Protein AF-A0A6C0BHL3-F1 (afdb_monomer_lite)

Organism: NCBI:txid1070528

pLDDT: mean 89.47, std 11.84, range [50.12, 98.69]

Foldseek 3Di:
DEEEEEEEAAAAPCVVLVVVVQPYAYEYEWQNDELDDDPPDPDDGDTDDDDPRYHYHYDHNFLGQLLRVLVVCLVCVVPDDQKYWRAYRPCQQWPQDSVVVVVVVVVCVVVVPFKDADFTHRGHVGDTDKWKAAPQATPDDPVCCVVVCVLAPHRNLLVVVCVVLVFDDDRMDMATARGTMMGGSVLSVVDDSVSSVVLSVVSRVDRSSSVSCRGCVVRSRD

Sequence (222 aa):
MLEIVVSYYNNKQFEKILDLFSDSKITIYDKSQPYKIPKWANIITQPYKNPKWANIIRLKNIGKEAETYLTHIILNYNNLSEYTLFMQDDTNNHIPSNSDFVENINKVMNEKQQFHLFKSTWREGGEVNIRTINDGYLDIKTSDADNIINTLPSPDAIIKVCETFNINLPKSYTTETCAFFILHREMILKRSKEFYSNLRIWSIKNDKNYWVLEYIWKIIFV

Secondary structure (DSSP, 8-state):
-EEEEEEESS--TTHHHHTT-TTSEEEEEE--S-S---TT-----------TTSEEEE--S-SHHHHHHHHHHHHHTTS--SEEEEEES-HHHH-S-HHHHHHHHHHHHHTT-SEEEPP--SSTTPPP-EEEEETTEE---TTTHHHHHTTSSSTTHHHHHHHHHT----SEEEEESTT-EEEEHHHHHTS-HHHHHHHHHHHHHSTTHHHHHHHHHHHH--

Radius of gyration: 17.1 Å; chains: 1; bounding box: 44×33×45 Å

InterPro domains:
  IPR021838 Protein of unknown function DUF3431 [PF11913] (54-221)

Structure (mmCIF, N/CA/C/O backbone):
data_AF-A0A6C0BHL3-F1
#
_entry.id   AF-A0A6C0BHL3-F1
#
loop_
_atom_site.group_PDB
_atom_site.id
_atom_site.type_symbol
_atom_site.label_atom_id
_atom_site.label_alt_id
_atom_site.label_comp_id
_atom_site.label_asym_id
_atom_site.label_entity_id
_atom_site.label_seq_id
_atom_site.pdbx_PDB_ins_code
_atom_site.Cartn_x
_atom_site.Cartn_y
_atom_site.Cartn_z
_atom_site.occupancy
_atom_site.B_iso_or_equiv
_atom_site.auth_seq_id
_atom_site.auth_comp_id
_atom_site.auth_asym_id
_atom_site.auth_atom_id
_atom_site.pdbx_PDB_model_num
ATOM 1 N N . MET A 1 1 ? -6.979 -0.590 17.485 1.00 90.56 1 MET A N 1
ATOM 2 C CA . MET A 1 1 ? -8.068 -0.140 16.579 1.00 90.56 1 MET A CA 1
ATOM 3 C C . MET A 1 1 ? -7.591 -0.213 15.134 1.00 90.56 1 MET A C 1
A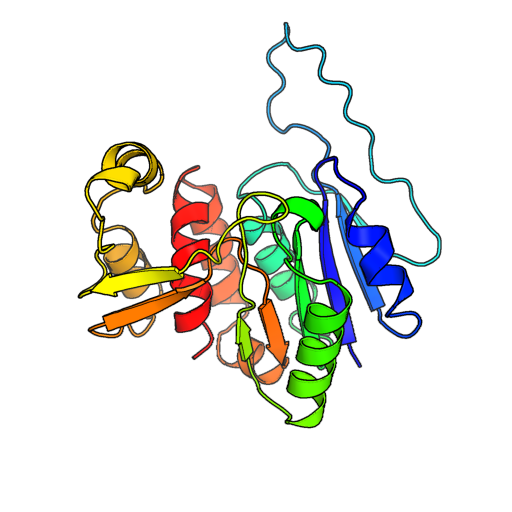TOM 5 O O . MET A 1 1 ? -6.538 0.347 14.834 1.00 90.56 1 MET A O 1
ATOM 9 N N . LEU A 1 2 ? -8.338 -0.917 14.277 1.00 97.62 2 LEU A N 1
ATOM 10 C CA . LEU A 1 2 ? -8.053 -1.077 12.848 1.00 97.62 2 LEU A CA 1
ATOM 11 C C . LEU A 1 2 ? -8.730 0.032 12.031 1.00 97.62 2 LEU A C 1
ATOM 13 O O . LEU A 1 2 ? -9.899 0.354 12.254 1.00 97.62 2 LEU A O 1
ATOM 17 N N . GLU A 1 3 ? -8.000 0.585 11.068 1.00 98.31 3 GLU A N 1
ATOM 18 C CA . GLU A 1 3 ? -8.551 1.381 9.974 1.00 98.31 3 GLU A CA 1
ATOM 19 C C . GLU A 1 3 ? -8.328 0.684 8.633 1.00 98.31 3 GLU A C 1
ATOM 21 O O . GLU A 1 3 ? -7.239 0.185 8.361 1.00 98.31 3 GLU A O 1
ATOM 26 N N . ILE A 1 4 ? -9.354 0.671 7.787 1.00 98.06 4 ILE A N 1
ATOM 27 C CA . ILE A 1 4 ? -9.300 0.124 6.434 1.00 98.06 4 ILE A CA 1
ATOM 28 C C . ILE A 1 4 ? -9.342 1.277 5.437 1.00 98.06 4 ILE A C 1
ATOM 30 O O . ILE A 1 4 ? -10.268 2.093 5.434 1.00 98.06 4 ILE A O 1
ATOM 34 N N . VAL A 1 5 ? -8.325 1.333 4.584 1.00 98.31 5 VAL A N 1
ATOM 35 C CA . VAL A 1 5 ? -8.125 2.356 3.563 1.00 98.31 5 VAL A CA 1
ATOM 36 C C . VAL A 1 5 ? -8.268 1.725 2.188 1.00 98.31 5 VAL A C 1
ATOM 38 O O . VAL A 1 5 ? -7.434 0.921 1.768 1.00 98.31 5 VAL A O 1
ATOM 41 N N . VAL A 1 6 ? -9.308 2.135 1.464 1.00 97.38 6 VAL A N 1
ATOM 42 C CA . VAL A 1 6 ? -9.625 1.603 0.133 1.00 97.38 6 VAL A CA 1
ATOM 43 C C . VAL A 1 6 ? -9.303 2.637 -0.941 1.00 97.38 6 VAL A C 1
ATOM 45 O O . VAL A 1 6 ? -9.752 3.783 -0.867 1.00 97.38 6 VAL A O 1
ATOM 48 N N . SER A 1 7 ? -8.550 2.234 -1.963 1.00 96.31 7 SER A N 1
ATOM 49 C CA . SER A 1 7 ? -8.428 2.977 -3.222 1.00 96.31 7 SER A CA 1
ATOM 50 C C . SER A 1 7 ? -9.554 2.546 -4.168 1.00 96.31 7 SER A C 1
ATOM 52 O O . SER A 1 7 ? -9.502 1.444 -4.707 1.00 96.31 7 SER A O 1
ATOM 54 N N . TYR A 1 8 ? -10.588 3.380 -4.323 1.00 95.19 8 TYR A N 1
ATOM 55 C CA . TYR A 1 8 ? -11.768 3.070 -5.142 1.00 95.19 8 TYR A CA 1
ATOM 56 C C . TYR A 1 8 ? -11.688 3.706 -6.526 1.00 95.19 8 TYR A C 1
ATOM 58 O O . TYR A 1 8 ? -11.491 4.914 -6.645 1.00 95.19 8 TYR A O 1
ATOM 66 N N . TYR A 1 9 ? -11.927 2.911 -7.564 1.00 91.50 9 TYR A N 1
ATOM 67 C CA . TYR A 1 9 ? -11.979 3.338 -8.957 1.00 91.50 9 TYR A CA 1
ATOM 68 C C . TYR A 1 9 ? -13.375 3.131 -9.535 1.00 91.50 9 TYR A C 1
ATOM 70 O O . TYR A 1 9 ? -14.002 4.078 -10.005 1.00 91.50 9 TYR A O 1
ATOM 78 N N . ASN A 1 10 ? -13.870 1.901 -9.530 1.00 89.44 10 ASN A N 1
ATOM 79 C CA . ASN A 1 10 ? -15.164 1.562 -10.127 1.00 89.44 10 ASN A CA 1
ATOM 80 C C . ASN A 1 10 ? -15.714 0.201 -9.681 1.00 89.44 10 ASN A C 1
ATOM 82 O O . ASN A 1 10 ? -16.815 -0.160 -10.105 1.00 89.44 10 ASN A O 1
ATOM 86 N N . ASN A 1 11 ? -14.991 -0.547 -8.846 1.00 89.56 11 ASN A N 1
ATOM 87 C CA . ASN A 1 11 ? -15.392 -1.867 -8.387 1.00 89.56 11 ASN A CA 1
ATOM 88 C C . ASN A 1 11 ? -15.857 -1.797 -6.925 1.00 89.56 11 ASN A C 1
ATOM 90 O O . ASN A 1 11 ? -15.292 -1.081 -6.113 1.00 89.56 11 ASN A O 1
ATOM 94 N N . LYS A 1 12 ? -16.930 -2.508 -6.579 1.00 91.12 12 LYS A N 1
ATOM 95 C CA . LYS A 1 12 ? -17.507 -2.528 -5.222 1.00 91.12 12 LYS A CA 1
ATOM 96 C C . LYS A 1 12 ? -17.352 -3.867 -4.515 1.00 91.12 12 LYS A C 1
ATOM 98 O O . LYS A 1 12 ? -17.923 -4.070 -3.452 1.00 91.12 12 LYS A O 1
ATOM 103 N N . GLN A 1 13 ? -16.601 -4.800 -5.090 1.00 90.62 13 GLN A N 1
ATOM 104 C CA . GLN A 1 13 ? -16.419 -6.134 -4.515 1.00 90.62 13 GLN A CA 1
ATOM 105 C C . GLN A 1 13 ? -15.827 -6.094 -3.102 1.00 90.62 13 GLN A C 1
ATOM 107 O O . GLN A 1 13 ? -16.206 -6.922 -2.273 1.00 90.62 13 GLN A O 1
ATOM 112 N N . PHE A 1 14 ? -14.994 -5.090 -2.804 1.00 92.69 14 PHE A N 1
ATOM 113 C CA . PHE A 1 14 ? -14.430 -4.882 -1.473 1.00 92.69 14 PHE A CA 1
ATOM 114 C C . PHE A 1 14 ? -15.487 -4.693 -0.372 1.00 92.69 14 PHE A C 1
ATOM 116 O O . PHE A 1 14 ? -15.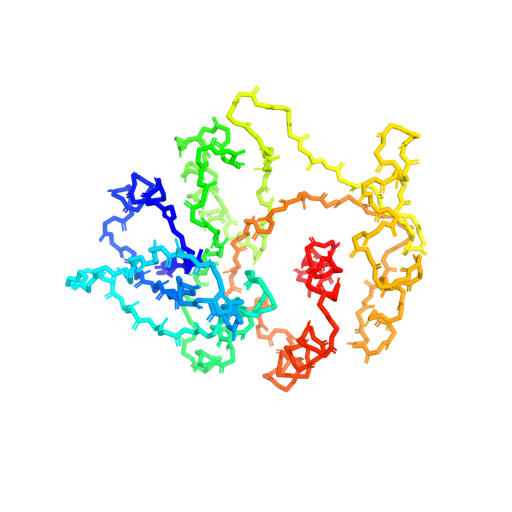201 -5.016 0.778 1.00 92.69 14 PHE A O 1
ATOM 123 N N . GLU A 1 15 ? -16.705 -4.229 -0.692 1.00 92.69 15 GLU A N 1
ATOM 124 C CA . GLU A 1 15 ? -17.784 -4.030 0.292 1.00 92.69 15 GLU A CA 1
ATOM 125 C C . GLU A 1 15 ? -18.076 -5.325 1.072 1.00 92.69 15 GLU A C 1
ATOM 127 O O . GLU A 1 15 ? -18.224 -5.284 2.289 1.00 92.69 15 GLU A O 1
ATOM 132 N N . LYS A 1 16 ? -18.015 -6.490 0.409 1.00 90.69 16 LYS A N 1
ATOM 133 C CA . LYS A 1 16 ? -18.223 -7.800 1.055 1.00 90.69 16 LYS A CA 1
ATOM 134 C C . LYS A 1 16 ? -17.183 -8.117 2.129 1.00 90.69 16 LYS A C 1
ATOM 136 O O . LYS A 1 16 ? -17.469 -8.859 3.060 1.00 90.69 16 LYS A O 1
ATOM 141 N N . ILE A 1 17 ? -15.959 -7.615 1.963 1.00 91.25 17 ILE A N 1
ATOM 142 C CA . ILE A 1 17 ? -14.895 -7.769 2.958 1.00 91.25 17 ILE A CA 1
ATOM 143 C C . ILE A 1 17 ? -15.137 -6.799 4.112 1.00 91.25 17 ILE A C 1
ATOM 145 O O . ILE A 1 17 ? -14.965 -7.176 5.264 1.00 91.25 17 ILE A O 1
ATOM 149 N N . LEU A 1 18 ? -15.570 -5.570 3.822 1.00 91.81 18 LEU A N 1
ATOM 150 C CA . LEU A 1 18 ? -15.847 -4.563 4.849 1.00 91.81 18 LEU A CA 1
ATOM 151 C C . LEU A 1 18 ? -16.989 -4.961 5.789 1.00 91.81 18 LEU A C 1
ATOM 153 O O . LEU A 1 18 ? -16.920 -4.636 6.972 1.00 91.81 18 LEU A O 1
ATOM 157 N N . ASP A 1 19 ? -17.980 -5.712 5.303 1.00 89.44 19 ASP A N 1
ATOM 158 C CA . ASP A 1 19 ? -19.053 -6.275 6.138 1.00 89.44 19 ASP A CA 1
ATOM 159 C C . ASP A 1 19 ? -18.516 -7.177 7.270 1.00 89.44 19 ASP A C 1
ATOM 161 O O . ASP A 1 19 ? -19.170 -7.344 8.298 1.00 89.44 19 ASP A O 1
ATOM 165 N N . LEU A 1 20 ? -17.304 -7.724 7.115 1.00 89.31 20 LEU A N 1
ATOM 166 C CA . LEU A 1 20 ? -16.625 -8.550 8.120 1.00 89.31 20 LEU A CA 1
ATOM 167 C C . LEU A 1 20 ? -15.850 -7.718 9.161 1.00 89.31 20 LEU A C 1
ATOM 169 O O . LEU A 1 20 ? -15.287 -8.283 10.097 1.00 89.31 20 LEU A O 1
ATOM 173 N N . PHE A 1 21 ? -15.827 -6.388 9.024 1.00 88.44 21 PHE A N 1
ATOM 174 C CA . PHE A 1 21 ? -15.067 -5.453 9.861 1.00 88.44 21 PHE A CA 1
ATOM 175 C C . PHE A 1 21 ? -15.947 -4.335 10.448 1.00 88.44 21 PHE A C 1
ATOM 177 O O . PHE A 1 21 ? -15.590 -3.157 10.386 1.00 88.44 21 PHE A O 1
ATOM 184 N N . SER A 1 22 ? -17.081 -4.693 11.057 1.00 79.81 22 SER A N 1
ATOM 185 C CA . SER A 1 22 ? -18.089 -3.739 11.562 1.00 79.81 22 SER A CA 1
ATOM 186 C C . SER A 1 22 ? -17.563 -2.682 12.543 1.00 79.81 22 SER A C 1
ATOM 188 O O . SER A 1 22 ? -18.094 -1.575 12.580 1.00 79.81 22 SER A O 1
ATOM 190 N N . ASP A 1 23 ? -16.514 -3.001 13.306 1.00 88.00 23 ASP A N 1
ATOM 191 C CA . ASP A 1 23 ? -15.949 -2.116 14.338 1.00 88.00 23 ASP A CA 1
ATOM 192 C C . ASP A 1 23 ? -14.730 -1.313 13.848 1.00 88.00 23 ASP A C 1
ATOM 194 O O . ASP A 1 23 ? -14.098 -0.580 14.615 1.00 88.00 23 ASP A O 1
ATOM 198 N N . SER A 1 24 ? -14.359 -1.460 12.574 1.00 94.19 24 SER A N 1
ATOM 199 C CA . SER A 1 24 ? -13.200 -0.775 12.001 1.00 94.19 24 SER A CA 1
ATOM 200 C C . SER A 1 24 ? -13.568 0.604 11.472 1.00 94.19 24 SER A C 1
ATOM 202 O O . SER A 1 24 ? -14.642 0.826 10.915 1.00 94.19 24 SER A O 1
ATOM 204 N N . LYS A 1 25 ? -12.630 1.546 11.576 1.00 96.25 25 LYS A N 1
ATOM 205 C CA . LYS A 1 25 ? -12.743 2.820 10.861 1.00 96.25 25 LYS A CA 1
ATOM 206 C C . LYS A 1 25 ? -12.542 2.554 9.372 1.00 96.25 25 LYS A C 1
ATOM 208 O O . LYS A 1 25 ? -11.572 1.901 9.002 1.00 96.25 25 LYS A O 1
ATOM 213 N N . ILE A 1 26 ? -13.410 3.080 8.512 1.00 96.94 26 ILE A N 1
ATOM 214 C CA . ILE A 1 26 ? -13.275 2.893 7.063 1.00 96.94 26 ILE A CA 1
ATOM 215 C C . ILE A 1 26 ? -13.111 4.244 6.372 1.00 96.94 26 ILE A C 1
ATOM 217 O O . ILE A 1 26 ? -13.948 5.139 6.511 1.00 96.94 26 ILE A O 1
ATOM 221 N N . THR A 1 27 ? -12.035 4.376 5.598 1.00 97.31 27 THR A N 1
ATOM 222 C CA . THR A 1 27 ? -11.761 5.539 4.753 1.00 97.31 27 THR A CA 1
ATOM 223 C C . THR A 1 27 ? -11.644 5.089 3.298 1.00 97.31 27 THR A C 1
ATOM 225 O O . THR A 1 27 ? -10.760 4.315 2.939 1.00 97.31 27 THR A O 1
ATOM 228 N N . ILE A 1 28 ? -12.514 5.604 2.432 1.00 96.81 28 ILE A N 1
ATOM 229 C CA . ILE A 1 28 ? -12.504 5.303 0.998 1.00 96.81 28 ILE A CA 1
ATOM 230 C C . ILE A 1 28 ? -11.993 6.529 0.254 1.00 96.81 28 ILE A C 1
ATOM 232 O O . ILE A 1 28 ? -12.570 7.617 0.329 1.00 96.81 28 ILE A O 1
ATOM 236 N N . TYR A 1 29 ? -10.913 6.342 -0.493 1.00 96.81 29 TYR A N 1
ATOM 237 C CA . TYR A 1 29 ? -10.401 7.342 -1.411 1.00 96.81 29 TYR A CA 1
ATOM 238 C C . TYR A 1 29 ? -11.013 7.117 -2.791 1.00 96.81 29 TYR A C 1
ATOM 240 O O . TYR A 1 29 ? -10.584 6.236 -3.534 1.00 96.81 29 TYR A O 1
ATOM 248 N N . ASP A 1 30 ? -12.022 7.919 -3.119 1.00 95.00 30 ASP A N 1
ATOM 249 C CA . ASP A 1 30 ? -12.741 7.863 -4.388 1.00 95.00 30 ASP A CA 1
ATOM 250 C C . ASP A 1 30 ? -11.907 8.510 -5.503 1.00 95.00 30 ASP A C 1
ATOM 252 O O . ASP A 1 30 ? -11.764 9.737 -5.569 1.00 95.00 30 ASP A O 1
ATOM 256 N N . LYS A 1 31 ? -11.359 7.660 -6.372 1.00 92.75 31 LYS A N 1
ATOM 257 C CA . LYS A 1 31 ? -10.613 7.981 -7.597 1.00 92.75 31 LYS A CA 1
ATOM 258 C C . LYS A 1 31 ? -11.418 7.650 -8.855 1.00 92.75 31 LYS A C 1
ATOM 260 O O . LYS A 1 31 ? -10.848 7.578 -9.943 1.00 92.75 31 LYS A O 1
ATOM 265 N N . SER A 1 32 ? -12.732 7.458 -8.742 1.00 88.62 32 SER A N 1
ATOM 266 C CA . SER A 1 32 ? -13.584 7.118 -9.886 1.00 88.62 32 SER A CA 1
ATOM 267 C C . SER A 1 32 ? -13.604 8.194 -10.960 1.00 88.62 32 SER A C 1
ATOM 269 O O . SER A 1 32 ? -13.853 7.901 -12.122 1.00 88.62 32 SER A O 1
ATOM 271 N N . GLN A 1 33 ? -13.312 9.446 -10.614 1.00 78.69 33 GLN A N 1
ATOM 272 C CA . GLN A 1 33 ? -13.256 10.528 -11.588 1.00 78.69 33 GLN A CA 1
ATOM 273 C C . GLN A 1 33 ? -11.959 10.446 -12.415 1.00 78.69 33 GLN A C 1
ATOM 275 O O . GLN A 1 33 ? -10.864 10.583 -11.853 1.00 78.69 33 GLN A O 1
ATOM 280 N N . PRO A 1 34 ? -12.038 10.249 -13.748 1.00 66.31 34 PRO A N 1
ATOM 281 C CA . PRO A 1 34 ? -10.850 10.163 -14.584 1.00 66.31 34 PRO A CA 1
ATOM 282 C C . PRO A 1 34 ? -10.110 11.502 -14.579 1.00 66.31 34 PRO A C 1
ATOM 284 O O . PRO A 1 34 ? -10.710 12.560 -14.752 1.00 66.31 34 PRO A O 1
ATOM 287 N N . TYR A 1 35 ? -8.785 11.464 -14.425 1.00 61.44 35 TYR A N 1
ATOM 288 C CA . TYR A 1 35 ? -7.962 12.676 -14.476 1.00 61.44 35 TYR A CA 1
ATOM 289 C C . TYR A 1 35 ? -7.852 13.258 -15.898 1.00 61.44 35 TYR A C 1
ATOM 291 O O . TYR A 1 35 ? -7.710 14.469 -16.068 1.00 61.44 35 TYR A O 1
ATOM 299 N N . LYS A 1 36 ? -7.946 12.402 -16.926 1.00 61.19 36 LYS A N 1
ATOM 300 C CA . LYS A 1 36 ? -8.009 12.775 -18.345 1.00 61.19 36 LYS A CA 1
ATOM 301 C C . LYS A 1 36 ? -9.110 11.957 -19.020 1.00 61.19 36 LYS A C 1
ATOM 303 O O . LYS A 1 36 ? -8.980 10.743 -19.126 1.00 61.19 36 LYS A O 1
ATOM 308 N N . ILE A 1 37 ? -10.171 12.613 -19.482 1.00 58.50 37 ILE A N 1
ATOM 309 C CA . ILE A 1 37 ? -11.184 12.001 -20.352 1.00 58.50 37 ILE A CA 1
ATOM 310 C C . ILE A 1 37 ? -10.877 12.480 -21.774 1.00 58.50 37 ILE A C 1
ATOM 312 O O . ILE A 1 37 ? -10.977 13.684 -22.029 1.00 58.50 37 ILE A O 1
ATOM 316 N N . PRO A 1 38 ? -10.462 11.609 -22.713 1.00 56.12 38 PRO A N 1
ATOM 317 C CA . PRO A 1 38 ? -10.477 11.978 -24.122 1.00 56.12 38 PRO A CA 1
ATOM 318 C C . PRO A 1 38 ? -11.894 12.432 -24.484 1.00 56.12 38 PRO A C 1
ATOM 320 O O . PRO A 1 38 ? -12.840 11.740 -24.134 1.00 56.12 38 PRO A O 1
ATOM 323 N N . LYS A 1 39 ? -12.071 13.563 -25.185 1.00 52.53 39 LYS A N 1
ATOM 324 C CA . LYS A 1 39 ? -13.409 14.113 -25.519 1.00 52.53 39 LYS A CA 1
ATOM 325 C C . LYS A 1 39 ? -14.376 13.099 -26.161 1.00 52.53 39 LYS A C 1
ATOM 327 O O . LYS A 1 39 ? -15.578 13.321 -26.131 1.00 52.53 39 LYS A O 1
ATOM 332 N N . TRP A 1 40 ? -13.852 12.029 -26.757 1.00 61.22 40 TRP A N 1
ATOM 333 C CA . TRP A 1 40 ? -14.607 10.956 -27.404 1.00 61.22 40 TRP A CA 1
ATOM 334 C C . TRP A 1 40 ? -14.997 9.797 -26.467 1.00 61.22 40 TRP A C 1
ATOM 336 O O . TRP A 1 40 ? -15.809 8.957 -26.846 1.00 61.22 40 TRP A O 1
ATOM 346 N N . ALA A 1 41 ? -14.419 9.711 -25.268 1.00 57.72 41 ALA A N 1
ATOM 347 C CA . ALA A 1 41 ? -14.621 8.596 -24.356 1.00 57.72 41 ALA A CA 1
ATOM 348 C C . ALA A 1 41 ? -15.846 8.847 -23.463 1.00 57.72 41 ALA A C 1
ATOM 350 O O . ALA A 1 41 ? -15.784 9.594 -22.488 1.00 57.72 41 ALA A O 1
ATOM 351 N N . ASN A 1 42 ? -16.956 8.176 -23.776 1.00 53.28 42 ASN A N 1
ATOM 352 C CA . ASN A 1 42 ? -18.129 8.095 -22.904 1.00 53.28 42 ASN A CA 1
ATOM 353 C C . ASN A 1 42 ? -17.859 7.121 -21.746 1.00 53.28 42 ASN A C 1
ATOM 355 O O . ASN A 1 42 ? -18.396 6.015 -21.708 1.00 53.28 42 ASN A O 1
ATOM 359 N N . ILE A 1 43 ? -16.995 7.511 -20.809 1.00 57.59 43 ILE A N 1
ATOM 360 C CA . ILE A 1 43 ? -16.773 6.744 -19.580 1.00 57.59 43 ILE A CA 1
ATOM 361 C C . ILE A 1 43 ? -17.797 7.218 -18.549 1.00 57.59 43 ILE A C 1
ATOM 363 O O . ILE A 1 43 ? -17.680 8.313 -18.003 1.00 57.59 43 ILE A O 1
ATOM 367 N N . ILE A 1 44 ? -18.803 6.387 -18.274 1.00 56.53 44 ILE A N 1
ATOM 368 C CA . ILE A 1 44 ? -19.709 6.604 -17.144 1.00 56.53 44 ILE A CA 1
ATOM 369 C C . ILE A 1 44 ? -18.958 6.182 -15.884 1.00 56.53 44 ILE A C 1
ATOM 371 O O . ILE A 1 44 ? -18.893 4.998 -15.559 1.00 56.53 44 ILE A O 1
ATOM 375 N N . THR A 1 45 ? -18.373 7.142 -15.174 1.00 59.88 45 THR A N 1
ATOM 376 C CA . THR A 1 45 ? -17.845 6.889 -13.834 1.00 59.88 45 THR A CA 1
ATOM 377 C C . THR A 1 45 ? -18.919 7.210 -12.811 1.00 59.88 45 THR A C 1
ATOM 379 O O . THR A 1 45 ? -19.556 8.262 -12.857 1.00 59.88 45 THR A O 1
ATOM 382 N N . GLN A 1 46 ? -19.171 6.269 -11.904 1.00 64.81 46 GLN A N 1
ATOM 383 C CA . GLN A 1 46 ? -20.086 6.491 -10.793 1.00 64.81 46 GLN A CA 1
ATOM 384 C C . GLN A 1 46 ? -19.247 6.796 -9.552 1.00 64.81 46 GLN A C 1
ATOM 386 O O . GLN A 1 46 ? -18.578 5.880 -9.055 1.00 64.81 46 GLN A O 1
ATOM 391 N N . PRO A 1 47 ? -19.277 8.051 -9.050 1.00 78.75 47 PRO A N 1
ATOM 392 C CA . PRO A 1 47 ? -18.741 8.373 -7.737 1.00 78.75 47 PRO A CA 1
ATOM 393 C C . PRO A 1 47 ? -19.191 7.342 -6.718 1.00 78.75 47 PRO A C 1
ATOM 395 O O . PRO A 1 47 ? -20.336 6.866 -6.769 1.00 78.75 47 PRO A O 1
ATOM 398 N N . TYR A 1 48 ? -18.315 7.018 -5.774 1.00 81.69 48 TYR A N 1
ATOM 399 C CA . TYR A 1 48 ? -18.753 6.184 -4.673 1.00 81.69 48 TYR A CA 1
ATOM 400 C C . TYR A 1 48 ? -19.866 6.935 -3.935 1.00 81.69 48 TYR A C 1
ATOM 402 O O . TYR A 1 48 ? -19.765 8.139 -3.665 1.00 81.69 48 TYR A O 1
ATOM 410 N N . LYS A 1 49 ? -20.978 6.242 -3.661 1.00 82.88 49 LYS A N 1
ATOM 411 C CA . LYS A 1 49 ? -22.055 6.826 -2.850 1.00 82.88 49 LYS A CA 1
ATOM 412 C C . LYS A 1 49 ? -21.465 7.184 -1.488 1.00 82.88 49 LYS A C 1
ATOM 414 O O . LYS A 1 49 ? -20.481 6.590 -1.092 1.00 82.88 49 LYS A O 1
ATOM 419 N N . ASN A 1 50 ? -22.035 8.152 -0.780 1.00 78.00 50 ASN A N 1
ATOM 420 C CA . ASN A 1 50 ? -21.523 8.552 0.529 1.00 78.00 50 ASN A CA 1
ATOM 421 C C . ASN A 1 50 ? -22.245 7.748 1.630 1.00 78.00 50 ASN A C 1
ATOM 423 O O . ASN A 1 50 ? -23.288 8.216 2.102 1.00 78.00 50 ASN A O 1
ATOM 427 N N . PRO A 1 51 ? -21.817 6.512 1.979 1.00 84.81 51 PRO A N 1
ATOM 428 C CA . PRO A 1 51 ? -22.438 5.787 3.072 1.00 84.81 51 PRO A CA 1
ATOM 429 C C . PRO A 1 51 ? -22.158 6.502 4.391 1.00 84.81 51 PRO A C 1
ATOM 431 O O . PRO A 1 51 ? -21.132 7.150 4.562 1.00 84.81 51 PRO A O 1
ATOM 434 N N . LYS A 1 52 ? -23.043 6.320 5.371 1.00 86.88 52 LYS A N 1
ATOM 435 C CA . LYS A 1 52 ? -22.826 6.864 6.720 1.00 86.88 52 LYS A CA 1
ATOM 436 C C . LYS A 1 52 ? -21.683 6.173 7.477 1.00 86.88 52 LYS A C 1
ATOM 438 O O . LYS A 1 52 ? -21.185 6.738 8.440 1.00 86.88 52 LYS A O 1
ATOM 443 N N . TRP A 1 53 ? -21.306 4.961 7.066 1.00 89.31 53 TRP A N 1
ATOM 444 C CA . TRP A 1 53 ? -20.316 4.120 7.744 1.00 89.31 53 TRP A CA 1
ATOM 445 C C . TRP A 1 53 ? -18.872 4.341 7.264 1.00 89.31 53 TRP A C 1
ATOM 447 O O . TRP A 1 53 ? -17.952 3.827 7.890 1.00 89.31 53 TRP A O 1
ATOM 457 N N . ALA A 1 54 ? -18.653 5.105 6.186 1.00 92.94 54 ALA A N 1
ATOM 458 C CA . ALA A 1 54 ? -17.315 5.393 5.669 1.00 92.94 54 ALA A CA 1
ATOM 459 C C . ALA A 1 54 ? -17.048 6.892 5.599 1.00 92.94 54 ALA A C 1
ATOM 461 O O . ALA A 1 54 ? -17.926 7.682 5.253 1.00 92.94 54 ALA A O 1
ATOM 462 N N . ASN A 1 55 ? -15.792 7.270 5.809 1.00 94.94 55 ASN A N 1
ATOM 463 C CA . ASN A 1 55 ? -15.295 8.573 5.401 1.00 94.94 55 ASN A CA 1
ATOM 464 C C . ASN A 1 55 ? -14.886 8.533 3.921 1.00 94.94 55 ASN A C 1
ATOM 466 O O . ASN A 1 55 ? -14.019 7.744 3.545 1.00 94.94 55 ASN A O 1
ATOM 470 N N . ILE A 1 56 ? -15.475 9.390 3.085 1.00 94.94 56 ILE A N 1
ATOM 471 C CA . ILE A 1 56 ? -15.168 9.450 1.649 1.00 94.94 56 ILE A CA 1
ATOM 472 C C . ILE A 1 56 ? -14.282 10.658 1.345 1.00 94.94 56 ILE A C 1
ATOM 474 O O . ILE A 1 56 ? -14.682 11.805 1.548 1.00 94.94 56 ILE A O 1
ATOM 478 N N . ILE A 1 57 ? -13.100 10.409 0.781 1.00 95.06 57 ILE A N 1
ATOM 479 C CA . ILE A 1 57 ? -12.159 11.444 0.342 1.00 95.06 57 ILE A CA 1
ATOM 480 C C . ILE A 1 57 ? -11.991 11.348 -1.171 1.00 95.06 57 ILE A C 1
ATOM 482 O O . ILE A 1 57 ? -11.585 10.319 -1.696 1.00 95.06 57 ILE A O 1
ATOM 486 N N . ARG A 1 58 ? -12.264 12.431 -1.900 1.00 93.25 58 ARG A N 1
ATOM 487 C CA . ARG A 1 58 ? -12.091 12.448 -3.360 1.00 93.25 58 ARG A CA 1
ATOM 488 C C . ARG A 1 58 ? -10.639 12.724 -3.733 1.00 93.25 58 ARG A C 1
ATOM 490 O O . ARG A 1 58 ? -10.065 13.706 -3.265 1.00 93.25 58 ARG A O 1
ATOM 497 N N . LEU A 1 59 ? -10.077 11.907 -4.622 1.00 92.06 59 LEU A N 1
ATOM 498 C CA . LEU A 1 59 ? -8.750 12.106 -5.206 1.00 92.06 59 LEU A CA 1
ATOM 499 C C . LEU A 1 59 ? -8.799 12.044 -6.730 1.00 92.06 59 LEU A C 1
ATOM 501 O O . LEU A 1 59 ? -9.646 11.394 -7.334 1.00 92.06 59 LEU A O 1
ATOM 505 N N . LYS A 1 60 ? -7.835 12.711 -7.366 1.00 90.81 60 LYS A N 1
ATOM 506 C CA . LYS A 1 60 ? -7.606 12.555 -8.804 1.00 90.81 60 LYS A CA 1
ATOM 507 C C . LYS A 1 60 ? -7.138 11.126 -9.087 1.00 90.81 60 LYS A C 1
ATOM 509 O O . LYS A 1 60 ? -6.333 10.575 -8.330 1.00 90.81 60 LYS A O 1
ATOM 514 N N . ASN A 1 61 ? -7.578 10.554 -10.207 1.00 90.75 61 ASN A N 1
ATOM 515 C CA . ASN A 1 61 ? -7.074 9.266 -10.677 1.00 90.75 61 ASN A CA 1
ATOM 516 C C . ASN A 1 61 ? -5.658 9.391 -11.280 1.00 90.75 61 ASN A C 1
ATOM 518 O O . ASN A 1 61 ? -5.475 9.382 -12.495 1.00 90.75 61 ASN A O 1
ATOM 522 N N . ILE A 1 62 ? -4.668 9.588 -10.408 1.00 90.56 62 ILE A N 1
ATOM 523 C CA . ILE A 1 62 ? -3.229 9.622 -10.705 1.00 90.56 62 ILE A CA 1
ATOM 524 C C . ILE A 1 62 ? -2.478 8.747 -9.698 1.00 90.56 62 ILE A C 1
ATOM 526 O O . ILE A 1 62 ? -2.971 8.547 -8.589 1.00 90.56 62 ILE A O 1
ATOM 530 N N . GLY A 1 63 ? -1.301 8.231 -10.067 1.00 87.06 63 GLY A N 1
ATOM 531 C CA . GLY A 1 63 ? -0.405 7.518 -9.142 1.00 87.06 63 GLY A CA 1
ATOM 532 C C . GLY A 1 63 ? -0.972 6.229 -8.530 1.00 87.06 63 GLY A C 1
ATOM 533 O O . GLY A 1 63 ? -0.473 5.790 -7.498 1.00 87.06 63 GLY A O 1
ATOM 534 N N . LYS A 1 64 ? -2.036 5.675 -9.130 1.00 91.06 64 LYS A N 1
ATOM 535 C CA . LYS A 1 64 ? -2.782 4.493 -8.679 1.00 91.06 64 LYS A CA 1
ATOM 536 C C . LYS A 1 64 ? -3.021 4.428 -7.153 1.00 91.06 64 LYS A C 1
ATOM 538 O O . LYS A 1 64 ? -3.325 5.455 -6.534 1.00 91.06 64 LYS A O 1
ATOM 543 N N . GLU A 1 65 ? -2.960 3.242 -6.550 1.00 93.38 65 GLU A N 1
ATOM 544 C CA . GLU A 1 65 ? -3.188 2.995 -5.128 1.00 93.38 65 GLU A CA 1
ATOM 545 C C . GLU A 1 65 ? -2.090 3.608 -4.258 1.00 93.38 65 GLU A C 1
ATOM 547 O O . GLU A 1 65 ? -2.377 4.106 -3.171 1.00 93.38 65 GLU A O 1
ATOM 552 N N . ALA A 1 66 ? -0.865 3.719 -4.778 1.00 95.12 66 ALA A N 1
ATOM 553 C CA . ALA A 1 66 ? 0.229 4.377 -4.075 1.00 95.12 66 ALA A CA 1
ATOM 554 C C . ALA A 1 66 ? -0.087 5.832 -3.695 1.00 95.12 66 ALA A C 1
ATOM 556 O O . ALA A 1 66 ? 0.213 6.270 -2.583 1.00 95.12 66 ALA A O 1
ATOM 557 N N . GLU A 1 67 ? -0.747 6.578 -4.585 1.00 95.94 67 GLU A N 1
ATOM 558 C CA . GLU A 1 67 ? -1.227 7.930 -4.288 1.00 95.94 67 GLU A CA 1
ATOM 559 C C . GLU A 1 67 ? -2.243 7.932 -3.138 1.00 95.94 67 GLU A C 1
ATOM 561 O O . GLU A 1 67 ? -2.202 8.818 -2.283 1.00 95.94 67 GLU A O 1
ATOM 566 N N . THR A 1 68 ? -3.139 6.942 -3.078 1.00 97.38 68 THR A N 1
ATOM 567 C CA . THR A 1 68 ? -4.084 6.786 -1.961 1.00 97.38 68 THR A CA 1
ATOM 568 C C . THR A 1 68 ? -3.339 6.536 -0.654 1.00 97.38 68 THR A C 1
ATOM 570 O O . THR A 1 68 ? -3.563 7.254 0.322 1.00 97.38 68 THR A O 1
ATOM 573 N N . TYR A 1 69 ? -2.430 5.561 -0.638 1.00 98.19 69 TYR A N 1
ATOM 574 C CA . TYR A 1 69 ? -1.763 5.107 0.585 1.00 98.19 69 TYR A CA 1
ATOM 575 C C . TYR A 1 69 ? -0.872 6.203 1.168 1.00 98.19 69 TYR A C 1
ATOM 577 O O . TYR A 1 69 ? -0.987 6.545 2.347 1.00 98.19 69 TYR A O 1
ATOM 585 N N . LEU A 1 70 ? -0.063 6.851 0.326 1.00 98.31 70 LEU A N 1
ATOM 586 C CA . LEU A 1 70 ? 0.790 7.959 0.756 1.00 98.31 70 LEU A CA 1
ATOM 587 C C . LEU A 1 70 ? -0.033 9.173 1.192 1.00 98.31 70 LEU A C 1
ATOM 589 O O . LEU A 1 70 ? 0.283 9.783 2.211 1.00 98.31 70 LEU A O 1
ATOM 593 N N . THR A 1 71 ? -1.112 9.514 0.475 1.00 98.50 71 THR A N 1
ATOM 594 C CA . THR A 1 71 ? -2.008 10.606 0.897 1.00 98.50 71 THR A CA 1
ATOM 595 C C . THR A 1 71 ? -2.586 10.331 2.283 1.00 98.50 71 THR A C 1
ATOM 597 O O . THR A 1 71 ? -2.605 11.230 3.125 1.00 98.50 71 THR A O 1
ATOM 600 N N . HIS A 1 72 ? -3.024 9.099 2.544 1.00 98.69 72 HIS A N 1
ATOM 601 C CA . HIS A 1 72 ? -3.573 8.722 3.839 1.00 98.69 72 HIS A CA 1
ATOM 602 C C . HIS A 1 72 ? -2.557 8.870 4.969 1.00 98.69 72 HIS A C 1
ATOM 604 O O . HIS A 1 72 ? -2.858 9.527 5.969 1.00 98.69 72 HIS A O 1
ATOM 610 N N . ILE A 1 73 ? -1.348 8.337 4.776 1.00 98.69 73 ILE A N 1
ATOM 611 C CA . ILE A 1 73 ? -0.251 8.453 5.743 1.00 98.69 73 ILE A CA 1
ATOM 612 C C . ILE A 1 73 ? 0.056 9.926 6.035 1.00 98.69 73 ILE A C 1
ATOM 614 O O . ILE A 1 73 ? 0.157 10.316 7.193 1.00 98.69 73 ILE A O 1
ATOM 618 N N . ILE A 1 74 ? 0.162 10.776 5.010 1.00 98.69 74 ILE A N 1
ATOM 619 C CA . ILE A 1 74 ? 0.521 12.195 5.173 1.00 98.69 74 ILE A CA 1
ATOM 620 C C . ILE A 1 74 ? -0.569 12.973 5.920 1.00 98.69 74 ILE A C 1
ATOM 622 O O . ILE A 1 74 ? -0.259 13.764 6.818 1.00 98.69 74 ILE A O 1
ATOM 626 N N . LEU A 1 75 ? -1.839 12.787 5.553 1.00 98.25 75 LEU A N 1
ATOM 627 C CA . LEU A 1 75 ? -2.955 13.513 6.169 1.00 98.25 75 LEU A CA 1
ATOM 628 C C . LEU A 1 75 ? -3.169 13.104 7.627 1.00 98.25 75 LEU A C 1
ATOM 630 O O . LEU A 1 75 ? -3.478 13.955 8.458 1.00 98.25 75 LEU A O 1
ATOM 634 N N . ASN A 1 76 ? -2.950 11.828 7.940 1.00 98.31 76 ASN A N 1
ATOM 635 C CA . ASN A 1 76 ? -3.196 11.270 9.265 1.00 98.31 76 ASN A CA 1
ATOM 636 C C . ASN A 1 76 ? -1.919 11.060 10.075 1.00 98.31 76 ASN A C 1
ATOM 638 O O . ASN A 1 76 ? -1.998 10.449 11.124 1.00 98.31 76 ASN A O 1
ATOM 642 N N . TYR A 1 77 ? -0.762 11.571 9.648 1.00 98.56 77 TYR A N 1
ATOM 643 C CA . TYR A 1 77 ? 0.541 11.233 10.240 1.00 98.56 77 TYR A CA 1
ATOM 644 C C . TYR A 1 77 ? 0.598 11.371 11.776 1.00 98.56 77 TYR A C 1
ATOM 646 O O . TYR A 1 77 ? 1.181 10.532 12.455 1.00 98.56 77 TYR A O 1
ATOM 654 N N . ASN A 1 78 ? -0.061 12.395 12.333 1.00 98.06 78 ASN A N 1
ATOM 655 C CA . ASN A 1 78 ? -0.124 12.633 13.783 1.00 98.06 78 ASN A CA 1
ATOM 656 C C . ASN A 1 78 ? -1.306 11.929 14.483 1.00 98.06 78 ASN A C 1
ATOM 658 O O . ASN A 1 78 ? -1.411 11.984 15.700 1.00 98.06 78 ASN A O 1
ATOM 662 N N . ASN A 1 79 ? -2.199 11.301 13.717 1.00 97.69 79 ASN A N 1
ATOM 663 C CA . ASN A 1 79 ? -3.467 10.705 14.145 1.00 97.69 79 ASN A CA 1
ATOM 664 C C . ASN A 1 79 ? -3.673 9.302 13.529 1.00 97.69 79 ASN A C 1
ATOM 666 O O . ASN A 1 79 ? -4.805 8.918 13.232 1.00 97.69 79 ASN A O 1
ATOM 670 N N . LEU A 1 80 ? -2.589 8.560 13.270 1.00 98.00 80 LEU A N 1
ATOM 671 C CA . LEU A 1 80 ? -2.653 7.233 12.653 1.00 98.00 80 LEU A CA 1
ATOM 672 C C . LEU A 1 80 ? -3.382 6.246 13.573 1.00 98.00 80 LEU A C 1
ATOM 674 O O . LEU A 1 80 ? -3.104 6.171 14.776 1.00 98.00 80 LEU A O 1
ATOM 678 N N . SER A 1 81 ? -4.273 5.448 12.985 1.00 98.19 81 SER A N 1
ATOM 679 C CA . SER A 1 81 ? -4.858 4.282 13.648 1.00 98.19 81 SER A CA 1
ATOM 680 C C . SER A 1 81 ? -3.760 3.286 14.028 1.00 98.19 81 SER A C 1
ATOM 682 O O . SER A 1 81 ? -2.723 3.227 13.373 1.00 98.19 81 SER A O 1
ATOM 684 N N . GLU A 1 82 ? -3.964 2.512 15.100 1.00 98.12 82 GLU A N 1
ATOM 685 C CA . GLU A 1 82 ? -2.970 1.534 15.578 1.00 98.12 82 GLU A CA 1
ATOM 686 C C . GLU A 1 82 ? -2.544 0.583 14.459 1.00 98.12 82 GLU A C 1
ATOM 688 O O . GLU A 1 82 ? -1.350 0.435 14.211 1.00 98.12 82 GLU A O 1
ATOM 693 N N . TYR A 1 83 ? -3.527 0.043 13.738 1.00 98.62 83 TYR A N 1
ATOM 694 C CA . TYR A 1 83 ? -3.333 -0.697 12.502 1.00 98.62 83 TYR A CA 1
ATOM 695 C C . TYR A 1 83 ? -4.045 -0.002 11.347 1.00 98.62 83 TYR A C 1
ATOM 697 O O . TYR A 1 83 ? -5.171 0.469 11.505 1.00 98.62 83 TYR A O 1
ATOM 705 N N . THR A 1 84 ? -3.400 0.036 10.184 1.00 98.69 84 THR A N 1
ATOM 706 C CA . THR A 1 84 ? -3.998 0.503 8.928 1.00 98.69 84 THR A CA 1
ATOM 707 C C . THR A 1 84 ? -3.834 -0.566 7.853 1.00 98.69 84 THR A C 1
ATOM 709 O O . THR A 1 84 ? -2.706 -0.934 7.523 1.00 98.69 84 THR A O 1
ATOM 712 N N . LEU A 1 85 ? -4.947 -1.064 7.317 1.00 98.44 85 LEU A N 1
ATOM 713 C CA . LEU A 1 85 ? -5.001 -1.943 6.151 1.00 98.44 85 LEU A CA 1
ATOM 714 C C . LEU A 1 85 ? -5.158 -1.096 4.888 1.00 98.44 85 LEU A C 1
ATOM 716 O O . LEU A 1 85 ? -6.125 -0.350 4.759 1.00 98.44 85 LEU A O 1
ATOM 720 N N . PHE A 1 86 ? -4.241 -1.248 3.945 1.00 98.19 86 PHE A N 1
ATOM 721 C CA . PHE A 1 86 ? -4.278 -0.622 2.631 1.00 98.19 86 PHE A CA 1
ATOM 722 C C . PHE A 1 86 ? -4.689 -1.647 1.576 1.00 98.19 86 PHE A C 1
ATOM 724 O O . PHE A 1 86 ? -4.099 -2.725 1.485 1.00 98.19 86 PHE A O 1
ATOM 731 N N . MET A 1 87 ? -5.717 -1.317 0.791 1.00 96.50 87 MET A N 1
ATOM 732 C CA . MET A 1 87 ? -6.251 -2.196 -0.250 1.00 96.50 87 MET A CA 1
ATOM 733 C C . MET A 1 87 ? -6.809 -1.421 -1.452 1.00 96.50 87 MET A C 1
ATOM 735 O O . MET A 1 87 ? -7.075 -0.218 -1.372 1.00 96.50 87 MET A O 1
ATOM 739 N N . GLN A 1 88 ? -6.945 -2.099 -2.589 1.00 94.06 88 GLN A N 1
ATOM 740 C CA . GLN A 1 88 ? -7.666 -1.609 -3.772 1.00 94.06 88 GLN A CA 1
ATOM 741 C C . GLN A 1 88 ? -9.061 -2.250 -3.861 1.00 94.06 88 GLN A C 1
ATOM 743 O O . GLN A 1 88 ? -9.395 -3.140 -3.077 1.00 94.06 88 GLN A O 1
ATOM 748 N N . ASP A 1 89 ? -9.889 -1.762 -4.779 1.00 93.50 89 ASP A N 1
ATOM 749 C CA . ASP A 1 89 ? -11.322 -2.061 -4.840 1.00 93.50 89 ASP A CA 1
ATOM 750 C C . ASP A 1 89 ? -11.695 -3.384 -5.535 1.00 93.50 89 ASP A C 1
ATOM 752 O O . ASP A 1 89 ? -12.738 -3.969 -5.226 1.00 93.50 89 ASP A O 1
ATOM 756 N N . ASP A 1 90 ? -10.845 -3.875 -6.438 1.00 91.56 90 ASP A N 1
ATOM 757 C CA . ASP A 1 90 ? -11.042 -5.119 -7.190 1.00 91.56 90 ASP A CA 1
ATOM 758 C C . ASP A 1 90 ? -10.613 -6.365 -6.403 1.00 91.56 90 ASP A C 1
ATOM 760 O O . ASP A 1 90 ? -9.616 -7.022 -6.701 1.00 91.56 90 ASP A O 1
ATOM 764 N N . THR A 1 91 ? -11.351 -6.691 -5.348 1.00 92.06 91 THR A N 1
ATOM 765 C CA . THR A 1 91 ? -10.955 -7.769 -4.439 1.00 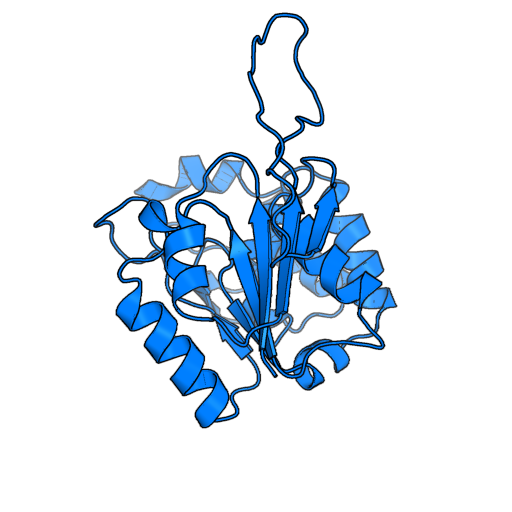92.06 91 THR A CA 1
ATOM 766 C C . THR A 1 91 ? -11.165 -9.168 -5.004 1.00 92.06 91 THR A C 1
ATOM 768 O O . THR A 1 91 ? -10.377 -10.037 -4.658 1.00 92.06 91 THR A O 1
ATOM 771 N N . ASN A 1 92 ? -12.142 -9.429 -5.886 1.00 89.19 92 ASN A N 1
ATOM 772 C CA . ASN A 1 92 ? -12.346 -10.800 -6.394 1.00 89.19 92 ASN A CA 1
ATOM 773 C C . ASN A 1 92 ? -11.186 -11.274 -7.274 1.00 89.19 92 ASN A C 1
ATOM 775 O O . ASN A 1 92 ? -10.857 -12.458 -7.279 1.00 89.19 92 ASN A O 1
ATOM 779 N N . ASN A 1 93 ? -10.572 -10.361 -8.030 1.00 88.94 93 ASN A N 1
ATOM 780 C CA . ASN A 1 93 ? -9.441 -10.709 -8.886 1.00 88.94 93 ASN A CA 1
ATOM 781 C C . ASN A 1 93 ? -8.120 -10.799 -8.135 1.00 88.94 93 ASN A C 1
ATOM 783 O O . ASN A 1 93 ? -7.173 -11.365 -8.670 1.00 88.94 93 ASN A O 1
ATOM 787 N N . HIS A 1 94 ? -8.041 -10.211 -6.942 1.00 90.81 94 HIS A N 1
ATOM 788 C CA . HIS A 1 94 ? -6.775 -10.040 -6.245 1.00 90.81 94 HIS A CA 1
ATOM 789 C C . HIS A 1 94 ? -6.682 -10.817 -4.941 1.00 90.81 94 HIS A C 1
ATOM 791 O O . HIS A 1 94 ? -5.584 -11.218 -4.567 1.00 90.81 94 HIS A O 1
ATOM 797 N N . ILE A 1 95 ? -7.798 -11.073 -4.265 1.00 91.69 95 ILE A N 1
ATOM 798 C CA . ILE A 1 95 ? -7.847 -11.789 -2.992 1.00 91.69 95 ILE A CA 1
ATOM 799 C C . ILE A 1 95 ? -8.387 -13.201 -3.258 1.00 91.69 95 ILE A C 1
ATOM 801 O O . ILE A 1 95 ? -9.555 -13.341 -3.613 1.00 91.69 95 ILE A O 1
ATOM 805 N N . PRO A 1 96 ? -7.571 -14.261 -3.077 1.00 87.94 96 PRO A N 1
ATOM 806 C CA . PRO A 1 96 ? -7.994 -15.638 -3.359 1.00 87.94 96 PRO A CA 1
ATOM 807 C C . PRO A 1 96 ? -9.175 -16.117 -2.509 1.00 87.94 96 PRO A C 1
ATOM 809 O O . PRO A 1 96 ? -10.013 -16.881 -2.978 1.00 87.94 96 PRO A O 1
ATOM 812 N N . SER A 1 97 ? -9.208 -15.702 -1.242 1.00 90.62 97 SER A N 1
ATOM 813 C CA . SER A 1 97 ? -10.204 -16.116 -0.257 1.00 90.62 97 SER A CA 1
ATOM 814 C C . SER A 1 97 ? -10.450 -14.976 0.725 1.00 90.62 97 SER A C 1
ATOM 816 O O . SER A 1 97 ? -9.535 -14.550 1.434 1.00 90.62 97 SER A O 1
ATOM 818 N N . ASN A 1 98 ? -11.689 -14.477 0.778 1.00 90.19 98 ASN A N 1
ATOM 819 C CA . ASN A 1 98 ? -12.062 -13.413 1.712 1.00 90.19 98 ASN A CA 1
ATOM 820 C C . ASN A 1 98 ? -11.930 -13.872 3.171 1.00 90.19 98 ASN A C 1
ATOM 822 O O . ASN A 1 98 ? -11.477 -13.091 4.002 1.00 90.19 98 ASN A O 1
ATOM 826 N N . SER A 1 99 ? -12.289 -15.124 3.487 1.00 90.56 99 SER A N 1
ATOM 827 C CA . SER A 1 99 ? -12.160 -15.659 4.849 1.00 90.56 99 SER A CA 1
ATOM 828 C C . SER A 1 99 ? -10.704 -15.702 5.287 1.00 90.56 99 SER A C 1
ATOM 830 O O . SER A 1 99 ? -10.378 -15.197 6.358 1.00 90.56 99 SER A O 1
ATOM 832 N N . ASP A 1 100 ? -9.822 -16.217 4.431 1.00 91.62 100 ASP A N 1
ATOM 833 C CA . ASP A 1 100 ? -8.402 -16.369 4.754 1.00 91.62 100 ASP A CA 1
ATOM 834 C C . ASP A 1 100 ? -7.733 -14.996 4.846 1.00 91.62 100 ASP A C 1
ATOM 836 O O . ASP A 1 100 ? -6.843 -14.778 5.664 1.00 91.62 100 ASP A O 1
ATOM 840 N N . PHE A 1 101 ? -8.157 -14.040 4.016 1.00 93.94 101 PHE A N 1
ATOM 841 C CA . PHE A 1 101 ? -7.675 -12.665 4.084 1.00 93.94 101 PHE A CA 1
ATOM 842 C C . PHE A 1 101 ? -8.014 -12.019 5.432 1.00 93.94 101 PHE A C 1
ATOM 844 O O . PHE A 1 101 ? -7.128 -11.473 6.091 1.00 93.94 101 PHE A O 1
ATOM 851 N N . VAL A 1 102 ? -9.265 -12.147 5.885 1.00 93.94 102 VAL A N 1
ATOM 852 C CA . VAL A 1 102 ? -9.706 -11.639 7.194 1.00 93.94 102 VAL A CA 1
ATOM 853 C C . VAL A 1 102 ? -9.017 -12.368 8.348 1.00 93.94 102 VAL A C 1
ATOM 855 O O . VAL A 1 102 ? -8.553 -11.722 9.288 1.00 93.94 102 VAL A O 1
ATOM 858 N N . GLU A 1 103 ? -8.888 -13.693 8.276 1.00 94.94 103 GLU A N 1
ATOM 859 C CA . GLU A 1 103 ? -8.166 -14.481 9.279 1.00 94.94 103 GLU A CA 1
ATOM 860 C C . GLU A 1 103 ? -6.703 -14.036 9.388 1.00 94.94 103 GLU A C 1
ATOM 862 O O . GLU A 1 103 ? -6.206 -13.814 10.494 1.00 94.94 103 GLU A O 1
ATOM 867 N N . ASN A 1 104 ? -6.027 -13.815 8.257 1.00 96.00 104 ASN A N 1
ATOM 868 C CA . ASN A 1 104 ? -4.647 -13.337 8.242 1.00 96.00 104 ASN A CA 1
ATOM 869 C C . ASN A 1 104 ? -4.512 -11.921 8.818 1.00 96.00 104 ASN A C 1
ATOM 871 O O . ASN A 1 104 ? -3.559 -11.665 9.551 1.00 96.00 104 ASN A O 1
ATOM 875 N N . ILE A 1 105 ? -5.458 -11.013 8.551 1.00 96.69 105 ILE A N 1
ATOM 876 C CA . ILE A 1 105 ? -5.482 -9.679 9.177 1.00 96.69 105 ILE A CA 1
ATOM 877 C C . ILE A 1 105 ? -5.575 -9.806 10.702 1.00 96.69 105 ILE A C 1
ATOM 879 O O . ILE A 1 105 ? -4.760 -9.228 11.424 1.00 96.69 105 ILE A O 1
ATOM 883 N N . ASN A 1 106 ? -6.522 -10.608 11.195 1.00 95.69 106 ASN A N 1
ATOM 884 C CA . ASN A 1 106 ? -6.700 -10.835 12.629 1.00 95.69 106 ASN A CA 1
ATOM 885 C C . ASN A 1 106 ? -5.455 -11.467 13.257 1.00 95.69 106 ASN A C 1
ATOM 887 O O . ASN A 1 106 ? -5.015 -11.042 14.324 1.00 95.69 106 ASN A O 1
ATOM 891 N N . LYS A 1 107 ? -4.844 -12.442 12.578 1.00 97.31 107 LYS A N 1
ATOM 892 C CA . LYS A 1 107 ? -3.593 -13.068 13.008 1.00 97.31 107 LYS A CA 1
ATOM 893 C C . LYS A 1 107 ? -2.463 -12.047 13.128 1.00 97.31 107 LYS A C 1
ATOM 895 O O . LYS A 1 107 ? -1.822 -11.988 14.172 1.00 97.31 107 LYS A O 1
ATOM 900 N N . VAL A 1 108 ? -2.256 -11.215 12.106 1.00 97.56 108 VAL A N 1
ATOM 901 C CA . VAL A 1 108 ? -1.236 -10.152 12.103 1.00 97.56 108 VAL A CA 1
ATOM 902 C C . VAL A 1 108 ? -1.408 -9.213 13.297 1.00 97.56 108 VAL A C 1
ATOM 904 O O . VAL A 1 108 ? -0.429 -8.913 13.984 1.00 97.56 108 VAL A O 1
ATOM 907 N N . MET A 1 109 ? -2.642 -8.788 13.571 1.00 97.31 109 MET A N 1
ATOM 908 C CA . MET A 1 109 ? -2.952 -7.911 14.701 1.00 97.31 109 MET A CA 1
ATOM 909 C C . MET A 1 109 ? -2.740 -8.607 16.053 1.00 97.31 109 MET A C 1
ATOM 911 O O . MET A 1 109 ? -2.126 -8.031 16.950 1.00 97.31 109 MET A O 1
ATOM 915 N N . ASN A 1 110 ? -3.192 -9.855 16.199 1.00 97.19 110 ASN A N 1
ATOM 916 C CA . ASN A 1 110 ? -3.048 -10.633 17.434 1.00 97.19 110 ASN A CA 1
ATOM 917 C C . ASN A 1 110 ? -1.581 -10.942 17.760 1.00 97.19 110 ASN A C 1
ATOM 919 O O . ASN A 1 110 ? -1.166 -10.865 18.916 1.00 97.19 110 ASN A O 1
ATOM 923 N N . GLU A 1 111 ? -0.782 -11.245 16.738 1.00 97.81 111 GLU A N 1
ATOM 924 C CA . GLU A 1 111 ? 0.660 -11.495 16.852 1.00 97.81 111 GLU A CA 1
ATOM 925 C C . GLU A 1 111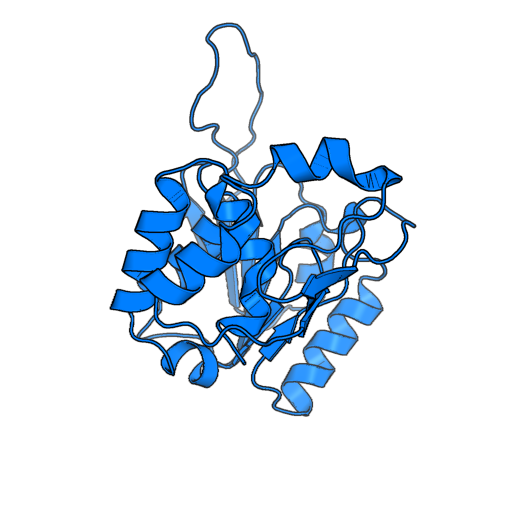 ? 1.485 -10.202 16.932 1.00 97.81 111 GLU A C 1
ATOM 927 O O . GLU A 1 111 ? 2.709 -10.256 17.053 1.00 97.81 111 GLU A O 1
ATOM 932 N N . LYS A 1 112 ? 0.831 -9.035 16.889 1.00 96.88 112 LYS A N 1
ATOM 933 C CA . LYS A 1 112 ? 1.460 -7.710 16.951 1.00 96.88 112 LYS A CA 1
ATOM 934 C C . LYS A 1 112 ? 2.536 -7.503 15.881 1.00 96.88 112 LYS A C 1
ATOM 936 O O . LYS A 1 112 ? 3.523 -6.792 16.108 1.00 96.88 112 LYS A O 1
ATOM 941 N N . GLN A 1 113 ? 2.364 -8.114 14.706 1.00 97.50 113 GLN A N 1
ATOM 942 C CA . GLN A 1 113 ? 3.296 -7.893 13.604 1.00 97.50 113 GLN A CA 1
ATOM 943 C C . GLN A 1 113 ? 3.207 -6.427 13.173 1.00 97.50 113 GLN A C 1
ATOM 945 O O . GLN A 1 113 ? 2.134 -5.822 13.174 1.00 97.50 113 GLN A O 1
ATOM 950 N N . GLN A 1 114 ? 4.348 -5.838 12.830 1.00 97.31 114 GLN A N 1
ATOM 951 C CA . GLN A 1 114 ? 4.425 -4.414 12.493 1.00 97.31 114 GLN A CA 1
ATOM 952 C C . GLN A 1 114 ? 4.078 -4.132 11.027 1.00 97.31 114 GLN A C 1
ATOM 954 O O . GLN A 1 114 ? 3.665 -3.025 10.687 1.00 97.31 114 GLN A O 1
ATOM 959 N N . PHE A 1 115 ? 4.252 -5.131 10.166 1.00 96.81 115 PHE A N 1
ATOM 960 C CA . PHE A 1 115 ? 3.991 -5.059 8.738 1.00 96.81 115 PHE A CA 1
ATOM 961 C C . PHE A 1 115 ? 3.670 -6.452 8.205 1.00 96.81 115 PHE A C 1
ATOM 963 O O . PHE A 1 115 ? 4.329 -7.423 8.581 1.00 96.81 115 PHE A O 1
ATOM 970 N N . HIS A 1 116 ? 2.695 -6.535 7.305 1.00 96.50 116 HIS A N 1
ATOM 971 C CA . HIS A 1 116 ? 2.425 -7.738 6.532 1.00 96.50 116 HIS A CA 1
ATOM 972 C C . HIS A 1 116 ? 1.922 -7.363 5.138 1.00 96.50 116 HIS A C 1
ATOM 974 O O . HIS A 1 116 ? 0.969 -6.594 5.009 1.00 96.50 116 HIS A O 1
ATOM 980 N N . LEU A 1 117 ? 2.560 -7.918 4.107 1.00 95.00 117 LEU A N 1
ATOM 981 C CA . LEU A 1 117 ? 2.160 -7.791 2.707 1.00 95.00 117 LEU A CA 1
ATOM 982 C C . LEU A 1 117 ? 1.410 -9.067 2.308 1.00 95.00 117 LEU A C 1
ATOM 984 O O . LEU A 1 117 ? 1.925 -10.170 2.482 1.00 95.00 117 LEU A O 1
ATOM 988 N N . PHE A 1 118 ? 0.175 -8.923 1.835 1.00 94.88 118 PHE A N 1
ATOM 989 C CA . PHE A 1 118 ? -0.701 -10.049 1.541 1.00 94.88 118 PHE A CA 1
ATOM 990 C C . PHE A 1 118 ? -0.464 -10.590 0.134 1.00 94.88 118 PHE A C 1
ATOM 992 O O . PHE A 1 118 ? -0.245 -9.850 -0.825 1.00 94.88 118 PHE A O 1
ATOM 999 N N . LYS A 1 119 ? -0.581 -11.913 0.015 1.00 91.69 119 LYS A N 1
ATOM 1000 C CA . LYS A 1 119 ? -0.562 -12.618 -1.267 1.00 91.69 119 LYS A CA 1
ATOM 1001 C C . LYS A 1 119 ? -1.720 -12.156 -2.142 1.00 91.69 119 LYS A C 1
ATOM 1003 O O . LYS A 1 119 ? -2.852 -12.075 -1.669 1.00 91.69 119 LYS A O 1
ATOM 1008 N N . SER A 1 120 ? -1.435 -11.941 -3.421 1.00 89.94 120 SER A N 1
ATOM 1009 C CA . SER A 1 120 ? -2.429 -11.500 -4.391 1.00 89.94 120 SER A CA 1
ATOM 1010 C C . SER A 1 120 ? -2.400 -12.315 -5.677 1.00 89.94 120 SER A C 1
ATOM 1012 O O . SER A 1 120 ? -1.385 -12.902 -6.058 1.00 89.94 120 SER A O 1
ATOM 1014 N N . THR A 1 121 ? -3.543 -12.343 -6.348 1.00 89.31 121 THR A N 1
ATOM 1015 C CA . THR A 1 121 ? -3.736 -12.903 -7.691 1.00 89.31 121 THR A CA 1
ATOM 1016 C C . THR A 1 121 ? -4.026 -11.761 -8.671 1.00 89.31 121 THR A C 1
ATOM 1018 O O . THR A 1 121 ? -4.102 -10.606 -8.261 1.00 89.31 121 THR A O 1
ATOM 1021 N N . TRP A 1 122 ? -4.104 -12.043 -9.973 1.00 85.12 122 TRP A N 1
ATOM 1022 C CA . TRP A 1 122 ? -4.486 -11.042 -10.992 1.00 85.12 122 TRP A CA 1
ATOM 1023 C C . TRP A 1 122 ? -5.871 -11.297 -11.593 1.00 85.12 122 TRP A C 1
ATOM 1025 O O . TRP A 1 122 ? -6.370 -10.509 -12.394 1.00 85.12 122 TRP A O 1
ATOM 1035 N N . ARG A 1 123 ? -6.457 -12.447 -11.267 1.00 87.44 123 ARG A N 1
ATOM 1036 C CA . ARG A 1 123 ? -7.774 -12.887 -11.707 1.00 87.44 123 ARG A CA 1
ATOM 1037 C C . ARG A 1 123 ? -8.327 -13.869 -10.691 1.00 87.44 123 ARG A C 1
ATOM 1039 O O . ARG A 1 123 ? -7.562 -14.605 -10.065 1.00 87.44 123 ARG A O 1
ATOM 1046 N N . GLU A 1 124 ? -9.646 -13.918 -10.600 1.00 87.81 124 GLU A N 1
ATOM 1047 C CA . GLU A 1 124 ? -10.355 -14.881 -9.763 1.00 87.81 124 GLU A CA 1
ATOM 1048 C C . GLU A 1 124 ? -9.906 -16.322 -10.081 1.00 87.81 124 GLU A C 1
ATOM 1050 O O . GLU A 1 124 ? -9.809 -16.719 -11.245 1.00 87.81 124 GLU A O 1
ATOM 1055 N N . GLY A 1 125 ? -9.555 -17.087 -9.041 1.00 86.31 125 GLY A N 1
ATOM 1056 C CA . GLY A 1 125 ? -9.016 -18.449 -9.171 1.00 86.31 125 GLY A CA 1
ATOM 1057 C C . GLY A 1 125 ? -7.597 -18.544 -9.755 1.00 86.31 125 GLY A C 1
ATOM 1058 O O . GLY A 1 125 ? -7.144 -19.641 -10.080 1.00 86.31 125 GLY A O 1
ATOM 1059 N N . GLY A 1 126 ? -6.897 -17.419 -9.929 1.00 85.81 126 GLY A N 1
ATOM 1060 C CA . GLY A 1 126 ? -5.518 -17.380 -10.410 1.00 85.81 126 GLY A CA 1
ATOM 1061 C C . GLY A 1 126 ? -4.486 -17.836 -9.375 1.00 85.81 126 GLY A C 1
ATOM 1062 O O . GLY A 1 126 ? -4.774 -17.988 -8.190 1.00 85.81 126 GLY A O 1
ATOM 1063 N N . GLU A 1 127 ? -3.248 -18.015 -9.832 1.00 87.75 127 GLU A N 1
ATOM 1064 C CA . GLU A 1 127 ? -2.113 -18.283 -8.949 1.00 87.75 127 GLU A CA 1
ATOM 1065 C C . GLU A 1 127 ? -1.610 -17.002 -8.280 1.00 87.75 127 GLU A C 1
ATOM 1067 O O . GLU A 1 127 ? -1.733 -15.897 -8.821 1.00 87.75 127 GLU A O 1
ATOM 1072 N N . VAL A 1 128 ? -1.035 -17.163 -7.086 1.00 88.50 128 VAL A N 1
ATOM 1073 C CA . VAL A 1 128 ? -0.431 -16.056 -6.346 1.00 88.50 128 VAL A CA 1
ATOM 1074 C C . VAL A 1 128 ? 0.793 -15.543 -7.100 1.00 88.50 128 VAL A C 1
ATOM 1076 O O . VAL A 1 128 ? 1.708 -16.303 -7.416 1.00 88.50 128 VAL A O 1
ATOM 1079 N N . ASN A 1 129 ? 0.835 -14.235 -7.326 1.00 83.56 129 ASN A N 1
ATOM 1080 C CA . ASN A 1 129 ? 1.915 -13.578 -8.045 1.00 83.56 129 ASN A CA 1
ATOM 1081 C C . ASN A 1 129 ? 2.958 -13.046 -7.060 1.00 83.56 129 ASN A C 1
ATOM 1083 O O . ASN A 1 129 ? 2.702 -12.134 -6.271 1.00 83.56 129 ASN A O 1
ATOM 1087 N N . ILE A 1 130 ? 4.155 -13.628 -7.121 1.00 88.56 130 ILE A N 1
ATOM 1088 C CA . ILE A 1 130 ? 5.326 -13.191 -6.361 1.00 88.56 130 ILE A CA 1
ATOM 1089 C C . ILE A 1 130 ? 6.421 -12.827 -7.352 1.00 88.56 130 ILE A C 1
ATOM 1091 O O . ILE A 1 130 ? 6.695 -13.555 -8.310 1.00 88.56 130 ILE A O 1
ATOM 1095 N N . ARG A 1 131 ? 7.055 -11.686 -7.111 1.00 88.06 131 ARG A N 1
ATOM 1096 C CA . ARG A 1 131 ? 8.201 -11.206 -7.873 1.00 88.06 131 ARG A CA 1
ATOM 1097 C C . ARG A 1 131 ? 9.471 -11.377 -7.062 1.00 88.06 131 ARG A C 1
ATOM 1099 O O . ARG A 1 131 ? 9.476 -11.099 -5.866 1.00 88.06 131 ARG A O 1
ATOM 1106 N N . THR A 1 132 ? 10.537 -11.805 -7.728 1.00 92.12 132 THR A N 1
ATOM 1107 C CA . THR A 1 132 ? 11.890 -11.851 -7.167 1.00 92.12 132 THR A CA 1
ATOM 1108 C C . THR A 1 132 ? 12.672 -10.663 -7.702 1.00 92.12 132 THR A C 1
ATOM 1110 O O . THR A 1 132 ? 12.607 -10.364 -8.894 1.00 92.12 132 THR A O 1
ATOM 1113 N N . ILE A 1 133 ? 13.390 -9.970 -6.825 1.00 92.62 133 ILE A N 1
ATOM 1114 C CA . ILE A 1 133 ? 14.214 -8.810 -7.161 1.00 92.62 133 ILE A CA 1
ATOM 1115 C C . ILE A 1 133 ? 15.624 -9.101 -6.664 1.00 92.62 133 ILE A C 1
ATOM 1117 O O . ILE A 1 133 ? 15.810 -9.397 -5.485 1.00 92.62 133 ILE A O 1
ATOM 1121 N N . ASN A 1 134 ? 16.601 -9.034 -7.566 1.00 94.56 134 ASN A N 1
ATOM 1122 C CA . ASN A 1 134 ? 18.012 -9.308 -7.312 1.00 94.56 134 ASN A CA 1
ATOM 1123 C C . ASN A 1 134 ? 18.832 -8.070 -7.668 1.00 94.56 134 ASN A C 1
ATOM 1125 O O . ASN A 1 134 ? 18.740 -7.571 -8.787 1.00 94.56 134 ASN A O 1
ATOM 1129 N N . ASP A 1 135 ? 19.599 -7.559 -6.709 1.00 94.19 135 ASP A N 1
ATOM 1130 C CA . ASP A 1 135 ? 20.431 -6.360 -6.852 1.00 94.19 135 ASP A CA 1
ATOM 1131 C C . ASP A 1 135 ? 19.648 -5.153 -7.414 1.00 94.19 135 ASP A C 1
ATOM 1133 O O . ASP A 1 135 ? 20.161 -4.355 -8.191 1.00 94.19 135 ASP A O 1
ATOM 1137 N N . GLY A 1 136 ? 18.366 -5.037 -7.040 1.00 92.31 136 GLY A N 1
ATOM 1138 C CA . GLY A 1 136 ? 17.456 -3.992 -7.524 1.00 92.31 136 GLY A CA 1
ATOM 1139 C C . GLY A 1 136 ? 16.892 -4.207 -8.931 1.00 92.31 136 GLY A C 1
ATOM 1140 O O . GLY A 1 136 ? 16.160 -3.350 -9.419 1.00 92.31 136 GLY A O 1
ATOM 1141 N N . TYR A 1 137 ? 17.167 -5.340 -9.569 1.00 91.44 137 TYR A N 1
ATOM 1142 C CA . TYR A 1 137 ? 16.598 -5.715 -10.859 1.00 91.44 137 TYR A CA 1
ATOM 1143 C C . TYR A 1 137 ? 15.544 -6.798 -10.686 1.00 91.44 137 TYR A C 1
ATOM 1145 O O . TYR A 1 137 ? 15.709 -7.743 -9.915 1.00 91.44 137 TYR A O 1
ATOM 1153 N N . LEU A 1 138 ? 14.445 -6.669 -11.422 1.00 87.88 138 LEU A N 1
ATOM 1154 C CA . LEU A 1 138 ? 13.416 -7.693 -11.434 1.00 87.88 138 LEU A CA 1
ATOM 1155 C C . LEU A 1 138 ? 13.935 -8.960 -12.125 1.00 87.88 138 LEU A C 1
ATOM 1157 O O . LEU A 1 138 ? 14.473 -8.890 -13.229 1.00 87.88 138 LEU A O 1
ATOM 1161 N N . ASP A 1 139 ? 13.729 -10.115 -11.499 1.00 83.44 139 ASP A N 1
ATOM 1162 C CA . ASP A 1 139 ? 13.976 -11.416 -12.114 1.00 83.44 139 ASP A CA 1
ATOM 1163 C C . ASP A 1 139 ? 12.840 -11.733 -13.094 1.00 83.44 139 ASP A C 1
ATOM 1165 O O . ASP A 1 139 ? 11.763 -12.221 -12.729 1.00 83.44 139 ASP A O 1
ATOM 1169 N N . ILE A 1 140 ? 13.050 -11.349 -14.350 1.00 70.88 140 ILE A N 1
ATOM 1170 C CA . ILE A 1 140 ? 12.070 -11.507 -15.415 1.00 70.88 140 ILE A CA 1
ATOM 1171 C C . ILE A 1 140 ? 12.225 -12.900 -16.028 1.00 70.88 140 ILE A C 1
ATOM 1173 O O . ILE A 1 140 ? 13.154 -13.165 -16.792 1.00 70.88 140 ILE A O 1
ATOM 1177 N N . LYS A 1 141 ? 11.255 -13.781 -15.767 1.00 66.44 141 LYS A N 1
ATOM 1178 C CA . LYS A 1 141 ? 11.084 -15.000 -16.568 1.00 66.44 141 LYS A CA 1
ATOM 1179 C C . LYS A 1 141 ? 10.561 -14.619 -17.957 1.00 66.44 141 LYS A C 1
ATOM 1181 O O . LYS A 1 141 ? 9.716 -13.737 -18.086 1.00 66.44 141 LYS A O 1
ATOM 1186 N N . THR A 1 142 ? 11.053 -15.293 -18.995 1.00 50.62 142 THR A N 1
ATOM 1187 C CA . THR A 1 142 ? 10.865 -14.936 -20.417 1.00 50.62 142 THR A CA 1
ATOM 1188 C C . THR A 1 142 ? 9.410 -14.744 -20.864 1.00 50.62 142 THR A C 1
ATOM 1190 O O . THR A 1 142 ? 9.178 -13.998 -21.807 1.00 50.62 142 THR A O 1
ATOM 1193 N N . SER A 1 143 ? 8.426 -15.345 -20.188 1.00 50.12 143 SER A N 1
ATOM 1194 C CA . SER A 1 143 ? 6.995 -15.193 -20.502 1.00 50.12 143 SER A CA 1
ATOM 1195 C C . SER A 1 143 ? 6.355 -13.892 -19.998 1.00 50.12 143 SER A C 1
ATOM 1197 O O . SER A 1 143 ? 5.323 -13.491 -20.527 1.00 50.12 143 SER A O 1
ATOM 1199 N N . ASP A 1 144 ? 6.956 -13.223 -19.008 1.00 56.62 144 ASP A N 1
ATOM 1200 C CA . ASP A 1 144 ? 6.434 -11.979 -18.418 1.00 56.62 144 ASP A CA 1
ATOM 1201 C C . ASP A 1 144 ? 7.198 -10.731 -18.910 1.00 56.62 144 ASP A C 1
ATOM 1203 O O . ASP A 1 144 ? 6.836 -9.597 -18.581 1.00 56.62 144 ASP A O 1
ATOM 1207 N N . ALA A 1 145 ? 8.257 -10.925 -19.704 1.00 54.09 145 ALA A N 1
ATOM 1208 C CA . ALA A 1 145 ? 9.214 -9.884 -20.067 1.00 54.09 145 ALA A CA 1
ATOM 1209 C C . ALA A 1 145 ? 8.585 -8.703 -20.804 1.00 54.09 145 ALA A C 1
ATOM 1211 O O . ALA A 1 145 ? 8.757 -7.564 -20.375 1.00 54.09 145 ALA A O 1
ATOM 1212 N N . ASP A 1 146 ? 7.794 -8.956 -21.843 1.00 50.28 146 ASP A N 1
ATOM 1213 C CA . ASP A 1 146 ? 7.222 -7.882 -22.664 1.00 50.28 146 ASP A CA 1
ATOM 1214 C C . ASP A 1 146 ? 6.192 -7.032 -21.901 1.00 50.28 146 ASP A C 1
ATOM 1216 O O . ASP A 1 146 ? 6.069 -5.824 -22.133 1.00 50.28 146 ASP A O 1
ATOM 1220 N N . ASN A 1 147 ? 5.494 -7.643 -20.938 1.00 58.34 147 ASN A N 1
ATOM 1221 C CA . ASN A 1 147 ? 4.533 -6.949 -20.087 1.00 58.34 147 ASN A CA 1
ATOM 1222 C C . ASN A 1 147 ? 5.229 -6.114 -19.006 1.00 58.34 147 ASN A C 1
ATOM 1224 O O . ASN A 1 147 ? 4.782 -5.004 -18.732 1.00 58.34 147 ASN A O 1
ATOM 1228 N N . ILE A 1 148 ? 6.331 -6.600 -18.419 1.00 62.97 148 ILE A N 1
ATOM 1229 C CA . ILE A 1 148 ? 7.004 -5.923 -17.299 1.00 62.97 148 ILE A CA 1
ATOM 1230 C C . ILE A 1 148 ? 8.065 -4.908 -17.754 1.00 62.97 148 ILE A C 1
ATOM 1232 O O . ILE A 1 148 ? 8.199 -3.842 -17.152 1.00 62.97 148 ILE A O 1
ATOM 1236 N N . ILE A 1 149 ? 8.784 -5.160 -18.851 1.00 57.25 149 ILE A N 1
ATOM 1237 C CA . ILE A 1 149 ? 9.769 -4.205 -19.401 1.00 57.25 149 ILE A CA 1
ATOM 1238 C C . ILE A 1 149 ? 9.108 -2.852 -19.711 1.00 57.25 149 ILE A C 1
ATOM 1240 O O . ILE A 1 149 ? 9.742 -1.803 -19.603 1.00 57.25 149 ILE A O 1
ATOM 1244 N N . ASN A 1 150 ? 7.808 -2.855 -20.016 1.00 63.66 150 ASN A N 1
ATOM 1245 C CA . ASN A 1 150 ? 7.042 -1.643 -20.268 1.00 63.66 150 ASN A CA 1
ATOM 1246 C C . ASN A 1 150 ? 6.420 -0.998 -19.017 1.00 63.66 150 ASN A C 1
ATOM 1248 O O . ASN A 1 150 ? 6.020 0.168 -19.113 1.00 63.66 150 ASN A O 1
ATOM 1252 N N . THR A 1 151 ? 6.345 -1.674 -17.863 1.00 75.06 151 THR A N 1
ATOM 1253 C CA . THR A 1 151 ? 5.720 -1.103 -16.653 1.00 75.06 151 THR A CA 1
ATOM 1254 C C . THR A 1 151 ? 6.651 -0.192 -15.867 1.00 75.06 151 THR A C 1
ATOM 1256 O O . THR A 1 151 ? 6.185 0.812 -15.335 1.00 75.06 151 THR A O 1
ATOM 1259 N N . LEU A 1 152 ? 7.954 -0.483 -15.815 1.00 86.31 152 LEU A N 1
ATOM 1260 C CA . LEU A 1 152 ? 8.914 0.338 -15.074 1.00 86.31 152 LEU A CA 1
ATOM 1261 C C . LEU A 1 152 ? 9.404 1.559 -15.882 1.00 86.31 152 LEU A C 1
ATOM 1263 O O . LEU A 1 152 ? 9.461 1.514 -17.113 1.00 86.31 152 LEU A O 1
ATOM 1267 N N . PRO A 1 153 ? 9.789 2.667 -15.214 1.00 88.44 153 PRO A N 1
ATOM 1268 C CA . PRO A 1 153 ? 10.397 3.825 -15.878 1.00 88.44 153 PRO A CA 1
ATOM 1269 C C . PRO A 1 153 ? 11.734 3.496 -16.558 1.00 88.44 153 PRO A C 1
ATOM 1271 O O . PRO A 1 153 ? 12.061 4.070 -17.594 1.00 88.44 153 PRO A O 1
ATOM 1274 N N . SER A 1 154 ? 12.507 2.595 -15.950 1.00 90.19 154 SER A N 1
ATOM 1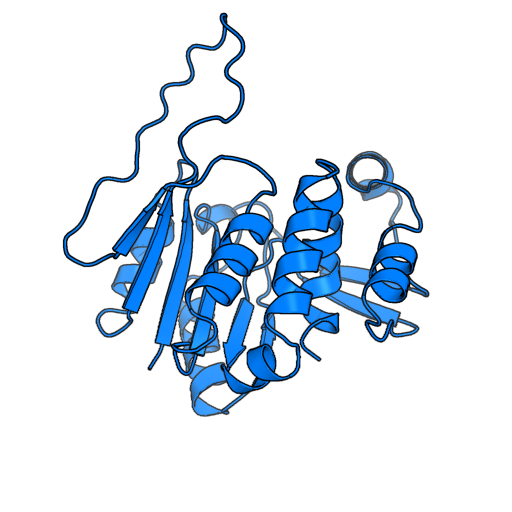275 C CA . SER A 1 154 ? 13.784 2.072 -16.435 1.00 90.19 154 SER A CA 1
ATOM 1276 C C . SER A 1 154 ? 14.129 0.769 -15.693 1.00 90.19 154 SER A C 1
ATOM 1278 O O . SER A 1 154 ? 13.590 0.543 -14.605 1.00 90.19 154 SER A O 1
ATOM 1280 N N . PRO A 1 155 ? 15.029 -0.085 -16.223 1.00 88.19 155 PRO A N 1
ATOM 1281 C CA . PRO A 1 155 ? 15.414 -1.340 -15.563 1.00 88.19 155 PRO A CA 1
ATOM 1282 C C . PRO A 1 155 ? 16.000 -1.162 -14.154 1.00 88.19 155 PRO A C 1
ATOM 1284 O O . PRO A 1 155 ? 15.814 -2.012 -13.294 1.00 88.19 155 PRO A O 1
ATOM 1287 N N . ASP A 1 156 ? 16.672 -0.038 -13.912 1.00 92.31 156 ASP A N 1
ATOM 1288 C CA . ASP A 1 156 ? 17.327 0.336 -12.654 1.00 92.31 156 ASP A CA 1
ATOM 1289 C C . ASP A 1 156 ? 16.450 1.230 -11.748 1.00 92.31 156 ASP A C 1
ATOM 1291 O O . ASP A 1 156 ? 16.943 1.846 -10.801 1.00 92.31 156 ASP A O 1
ATOM 1295 N N . ALA A 1 157 ? 15.145 1.348 -12.025 1.00 94.00 157 ALA A N 1
ATOM 1296 C CA . ALA A 1 157 ? 14.263 2.272 -11.306 1.00 94.00 157 ALA A CA 1
ATOM 1297 C C . ALA A 1 157 ? 14.166 1.986 -9.793 1.00 94.00 157 ALA A C 1
ATOM 1299 O O . ALA A 1 157 ? 14.063 2.932 -9.010 1.00 94.00 157 ALA A O 1
ATOM 1300 N N . ILE A 1 158 ? 14.238 0.714 -9.375 1.00 95.62 158 ILE A N 1
ATOM 1301 C CA . ILE A 1 158 ? 14.241 0.316 -7.953 1.00 95.62 158 ILE A CA 1
ATOM 1302 C C . ILE A 1 158 ? 15.529 0.784 -7.259 1.00 95.62 158 ILE A C 1
ATOM 1304 O O . ILE A 1 158 ? 15.471 1.298 -6.143 1.00 95.62 158 ILE A O 1
ATOM 1308 N N . ILE A 1 159 ? 16.682 0.669 -7.925 1.00 97.25 159 ILE A N 1
ATOM 1309 C CA . ILE A 1 159 ? 17.967 1.157 -7.401 1.00 97.25 159 ILE A CA 1
ATOM 1310 C C . ILE A 1 159 ? 17.886 2.669 -7.202 1.00 97.25 159 ILE A C 1
ATOM 1312 O O . ILE A 1 159 ? 18.067 3.163 -6.090 1.00 97.25 159 ILE A O 1
ATOM 1316 N N . LYS A 1 160 ? 17.496 3.392 -8.258 1.00 97.12 160 LYS A N 1
ATOM 1317 C CA . LYS A 1 160 ? 17.403 4.857 -8.253 1.00 97.12 160 LYS A CA 1
ATOM 1318 C C . LYS A 1 160 ? 16.502 5.386 -7.143 1.00 97.12 160 LYS A C 1
ATOM 1320 O O . LYS A 1 160 ? 16.859 6.360 -6.481 1.00 97.12 160 LYS A O 1
ATOM 1325 N N . VAL A 1 161 ? 15.328 4.782 -6.932 1.00 97.19 161 VAL A N 1
ATOM 1326 C CA . VAL A 1 161 ? 14.425 5.224 -5.856 1.00 97.19 161 VAL A CA 1
ATOM 1327 C C . VAL A 1 161 ? 14.998 4.894 -4.478 1.00 97.19 161 VAL A C 1
ATOM 1329 O O . VAL A 1 161 ? 14.901 5.730 -3.582 1.00 97.19 161 VAL A O 1
ATOM 1332 N N . CYS A 1 162 ? 15.653 3.742 -4.304 1.00 97.75 162 CYS A N 1
ATOM 1333 C CA . CYS A 1 162 ? 16.272 3.394 -3.028 1.00 97.75 162 CYS A CA 1
ATOM 1334 C C . CYS A 1 162 ? 17.408 4.354 -2.662 1.00 97.75 162 CYS A C 1
ATOM 1336 O O . CYS A 1 162 ? 17.445 4.840 -1.533 1.00 97.75 162 CYS A O 1
ATOM 1338 N N . GLU A 1 163 ? 18.263 4.710 -3.620 1.00 97.62 163 GLU A N 1
ATOM 1339 C CA . GLU A 1 163 ? 19.313 5.720 -3.441 1.00 97.62 163 GLU A CA 1
ATOM 1340 C C . GLU A 1 163 ? 18.719 7.100 -3.131 1.00 97.62 163 GLU A C 1
ATOM 1342 O O . GLU A 1 163 ? 19.106 7.745 -2.159 1.00 97.62 163 GLU A O 1
ATOM 1347 N N . THR A 1 164 ? 17.719 7.527 -3.912 1.00 97.56 164 THR A N 1
ATOM 1348 C CA . THR A 1 164 ? 17.070 8.843 -3.761 1.00 97.56 164 THR A CA 1
ATOM 1349 C C . THR A 1 164 ? 16.443 9.023 -2.377 1.00 97.56 164 THR A C 1
ATOM 1351 O O . THR A 1 164 ? 16.471 10.120 -1.820 1.00 97.56 164 THR A O 1
ATOM 1354 N N . PHE A 1 165 ? 15.856 7.961 -1.823 1.00 97.69 165 PHE A N 1
ATOM 1355 C CA . PHE A 1 165 ? 15.092 8.004 -0.574 1.00 97.69 165 PHE A CA 1
ATOM 1356 C C . PHE A 1 165 ? 15.810 7.362 0.618 1.00 97.69 165 PHE A C 1
ATOM 1358 O O . PHE A 1 165 ? 15.211 7.227 1.690 1.00 97.69 165 PHE A O 1
ATOM 1365 N N . ASN A 1 166 ? 17.080 6.982 0.455 1.00 96.69 166 ASN A N 1
ATOM 1366 C CA . ASN A 1 166 ? 17.860 6.265 1.463 1.00 96.69 166 ASN A CA 1
ATOM 1367 C C . ASN A 1 166 ? 17.074 5.063 2.033 1.00 96.69 166 ASN A C 1
ATOM 1369 O O . ASN A 1 166 ? 16.781 4.962 3.233 1.00 96.69 166 ASN A O 1
ATOM 1373 N N . ILE A 1 167 ? 16.604 4.200 1.135 1.00 97.75 167 ILE A N 1
ATOM 1374 C CA . ILE A 1 167 ? 15.948 2.929 1.456 1.00 97.75 167 ILE A CA 1
ATOM 1375 C C . ILE A 1 167 ? 17.006 1.838 1.335 1.00 97.75 167 ILE A C 1
ATOM 1377 O O . ILE A 1 167 ? 17.722 1.772 0.339 1.00 97.75 167 ILE A O 1
ATOM 1381 N N . ASN A 1 168 ? 17.112 0.993 2.359 1.00 96.50 168 ASN A N 1
ATOM 1382 C CA . ASN A 1 168 ? 18.032 -0.132 2.331 1.00 96.50 168 ASN A CA 1
ATOM 1383 C C . ASN A 1 168 ? 17.559 -1.138 1.276 1.00 96.50 168 ASN A C 1
ATOM 1385 O O . ASN A 1 168 ? 16.495 -1.732 1.437 1.00 96.50 168 ASN A O 1
ATOM 1389 N N . LEU A 1 169 ? 18.342 -1.316 0.213 1.00 97.19 169 LEU A N 1
ATOM 1390 C CA . LEU A 1 169 ? 18.053 -2.263 -0.857 1.00 97.19 169 LEU A CA 1
ATOM 1391 C C . LEU A 1 169 ? 18.720 -3.612 -0.541 1.00 97.19 169 LEU A C 1
ATOM 1393 O O . LEU A 1 169 ? 19.950 -3.698 -0.569 1.00 97.19 169 LEU A O 1
ATOM 1397 N N . PRO A 1 170 ? 17.955 -4.678 -0.246 1.00 96.94 170 PRO A N 1
ATOM 1398 C CA . PRO A 1 170 ? 18.530 -5.999 -0.042 1.00 96.94 170 PRO A CA 1
ATOM 1399 C C . PRO A 1 170 ? 19.131 -6.542 -1.339 1.00 96.94 170 PRO A C 1
ATOM 1401 O O . PRO A 1 170 ? 18.598 -6.309 -2.423 1.00 96.94 170 PRO A O 1
ATOM 1404 N N . LYS A 1 171 ? 20.181 -7.364 -1.215 1.00 95.94 171 LYS A N 1
ATOM 1405 C CA . LYS A 1 171 ? 20.775 -8.085 -2.354 1.00 95.94 171 LYS A CA 1
ATOM 1406 C C . LYS A 1 171 ? 19.742 -8.925 -3.112 1.00 95.94 171 LYS A C 1
ATOM 1408 O O . LYS A 1 171 ? 19.785 -9.020 -4.330 1.00 95.94 171 LYS A O 1
ATOM 1413 N N . SER A 1 172 ? 18.822 -9.555 -2.390 1.00 95.81 172 SER A N 1
ATOM 1414 C CA . SER A 1 172 ? 17.710 -10.287 -2.983 1.00 95.81 172 SER A CA 1
ATOM 1415 C C . SER A 1 172 ? 16.509 -10.243 -2.052 1.00 95.81 172 SER A C 1
ATOM 1417 O O . SER A 1 172 ? 16.668 -10.348 -0.832 1.00 95.81 172 SER A O 1
ATOM 1419 N N . TYR A 1 173 ? 15.315 -10.074 -2.612 1.00 95.38 173 TYR A N 1
ATOM 1420 C CA . TYR A 1 173 ? 14.063 -10.194 -1.877 1.00 95.38 173 TYR A CA 1
ATOM 1421 C C . TYR A 1 173 ? 12.907 -10.576 -2.801 1.00 95.38 173 TYR A C 1
ATOM 1423 O O . TYR A 1 173 ? 12.966 -10.412 -4.020 1.00 95.38 173 TYR A O 1
ATOM 1431 N N . THR A 1 174 ? 11.834 -11.080 -2.198 1.00 93.50 174 THR A N 1
ATOM 1432 C CA . THR A 1 174 ? 10.567 -11.324 -2.886 1.00 93.50 174 THR A CA 1
ATOM 1433 C C . THR A 1 174 ? 9.505 -10.341 -2.430 1.00 93.50 174 THR A C 1
ATOM 1435 O O . THR A 1 174 ? 9.484 -9.944 -1.260 1.00 93.50 174 THR A O 1
ATOM 1438 N N . THR A 1 175 ? 8.602 -9.980 -3.332 1.00 91.31 175 THR A N 1
ATOM 1439 C CA . THR A 1 175 ? 7.453 -9.119 -3.047 1.00 91.31 175 THR A CA 1
ATOM 1440 C C . THR A 1 175 ? 6.209 -9.658 -3.734 1.00 91.31 175 THR A C 1
ATOM 1442 O O . THR A 1 175 ? 6.248 -10.087 -4.890 1.00 91.31 175 THR A O 1
ATOM 1445 N N . GLU A 1 176 ? 5.104 -9.656 -3.009 1.00 90.19 176 GLU A N 1
ATOM 1446 C CA . GLU A 1 176 ? 3.771 -9.878 -3.543 1.00 90.19 176 GLU A CA 1
ATOM 1447 C C . GLU A 1 176 ? 3.373 -8.686 -4.433 1.00 90.19 176 GLU A C 1
ATOM 1449 O O . GLU A 1 176 ? 3.860 -7.565 -4.248 1.00 90.19 176 GLU A O 1
ATOM 1454 N N . THR A 1 177 ? 2.503 -8.920 -5.417 1.00 80.44 177 THR A N 1
ATOM 1455 C CA . THR A 1 177 ? 1.972 -7.859 -6.291 1.00 80.44 177 THR A CA 1
ATOM 1456 C C . THR A 1 177 ? 0.722 -7.199 -5.690 1.00 80.44 177 THR A C 1
ATOM 1458 O O . THR A 1 177 ? 0.191 -7.644 -4.671 1.00 80.44 177 THR A O 1
ATOM 1461 N N . CYS A 1 178 ? 0.200 -6.149 -6.320 1.00 79.19 178 CYS A N 1
ATOM 1462 C CA . CYS A 1 178 ? -1.128 -5.565 -6.077 1.00 79.19 178 CYS A CA 1
ATOM 1463 C C . CYS A 1 178 ? -1.308 -4.814 -4.741 1.00 79.19 178 CYS A C 1
ATOM 1465 O O . CYS A 1 178 ? -2.418 -4.375 -4.442 1.00 79.19 178 CYS A O 1
ATOM 1467 N N . ALA A 1 179 ? -0.219 -4.643 -3.978 1.00 83.06 179 ALA A N 1
ATOM 1468 C CA . ALA A 1 179 ? -0.064 -3.717 -2.851 1.00 83.06 179 ALA A CA 1
ATOM 1469 C C . ALA A 1 179 ? -1.128 -3.798 -1.731 1.00 83.06 179 ALA A C 1
ATOM 1471 O O . ALA A 1 179 ? -1.421 -2.795 -1.085 1.00 83.06 179 ALA A O 1
ATOM 1472 N N . PHE A 1 180 ? -1.664 -4.986 -1.443 1.00 94.81 180 PHE A N 1
ATOM 1473 C CA . PHE A 1 180 ? -2.495 -5.206 -0.255 1.00 94.81 180 PHE A CA 1
ATOM 1474 C C . PHE A 1 180 ? -1.599 -5.427 0.962 1.00 94.81 180 PHE A C 1
ATOM 1476 O O . PHE A 1 180 ? -0.944 -6.462 1.050 1.00 94.81 180 PHE A O 1
ATOM 1483 N N . PHE A 1 181 ? -1.566 -4.504 1.920 1.00 97.06 181 PHE A N 1
ATOM 1484 C CA . PHE A 1 181 ? -0.753 -4.669 3.131 1.00 97.06 181 PHE A CA 1
ATOM 1485 C C . PHE A 1 181 ? -1.368 -4.008 4.355 1.00 97.06 181 PHE A C 1
ATOM 1487 O O . PHE A 1 181 ? -2.129 -3.050 4.258 1.00 97.06 181 PHE A O 1
ATOM 1494 N N . ILE A 1 182 ? -0.990 -4.505 5.526 1.00 98.12 182 ILE A N 1
ATOM 1495 C CA . ILE A 1 182 ? -1.350 -3.941 6.825 1.00 98.12 182 ILE A CA 1
ATOM 1496 C C . ILE A 1 182 ? -0.094 -3.447 7.544 1.00 98.12 182 ILE A C 1
ATOM 1498 O O . ILE A 1 182 ? 0.960 -4.086 7.504 1.00 98.12 182 ILE A O 1
ATOM 1502 N N . LEU A 1 183 ? -0.211 -2.292 8.194 1.00 97.56 183 LEU A N 1
ATOM 1503 C CA . LEU A 1 183 ? 0.866 -1.636 8.930 1.00 97.56 183 LEU A CA 1
ATOM 1504 C C . LEU A 1 183 ? 0.422 -1.276 10.337 1.00 97.56 183 LEU A C 1
ATOM 1506 O O . LEU A 1 183 ? -0.658 -0.715 10.525 1.00 97.56 183 LEU A O 1
ATOM 1510 N N . HIS A 1 184 ? 1.302 -1.511 11.302 1.00 98.50 184 HIS A N 1
ATOM 1511 C CA . HIS A 1 184 ? 1.214 -0.873 12.604 1.00 98.50 184 HIS A CA 1
ATOM 1512 C C . HIS A 1 184 ? 1.746 0.566 12.513 1.00 98.50 184 HIS A C 1
ATOM 1514 O O . HIS A 1 184 ? 2.734 0.833 11.818 1.00 98.50 184 HIS A O 1
ATOM 1520 N N . ARG A 1 185 ? 1.134 1.510 13.237 1.00 98.31 185 ARG A N 1
ATOM 1521 C CA . ARG A 1 185 ? 1.529 2.934 13.203 1.00 98.31 185 ARG A CA 1
ATOM 1522 C C . ARG A 1 185 ? 3.005 3.167 13.515 1.00 98.31 185 ARG A C 1
ATOM 1524 O O . ARG A 1 185 ? 3.611 4.053 12.925 1.00 98.31 185 ARG A O 1
ATOM 1531 N N . GLU A 1 186 ? 3.596 2.379 14.410 1.00 97.88 186 GLU A N 1
ATOM 1532 C CA . GLU A 1 186 ? 5.008 2.537 14.783 1.00 97.88 186 GLU A CA 1
ATOM 1533 C C . GLU A 1 186 ? 5.935 2.276 13.596 1.00 97.88 186 GLU A C 1
ATOM 1535 O O . GLU A 1 186 ? 6.948 2.957 13.463 1.00 97.88 186 GLU A O 1
ATOM 1540 N N . MET A 1 187 ? 5.563 1.361 12.693 1.00 97.56 187 MET A N 1
ATOM 1541 C CA . MET A 1 187 ? 6.320 1.121 11.468 1.00 97.56 187 MET A CA 1
ATOM 1542 C C . MET A 1 187 ? 6.269 2.329 10.530 1.00 97.56 187 MET A C 1
ATOM 1544 O O . MET A 1 187 ? 7.300 2.750 10.011 1.00 97.56 187 MET A O 1
ATOM 1548 N N . ILE A 1 188 ? 5.089 2.936 10.369 1.00 98.06 188 ILE A N 1
ATOM 1549 C CA . ILE A 1 188 ? 4.927 4.161 9.573 1.00 98.06 188 ILE A CA 1
ATOM 1550 C C . ILE A 1 188 ? 5.779 5.294 10.168 1.00 98.06 188 ILE A C 1
ATOM 1552 O O . ILE A 1 188 ? 6.463 6.010 9.437 1.00 98.06 188 ILE A O 1
ATOM 1556 N N . LEU A 1 189 ? 5.798 5.431 11.494 1.00 98.19 189 LEU A N 1
ATOM 1557 C CA . LEU A 1 189 ? 6.506 6.506 12.196 1.00 98.19 189 LEU A CA 1
ATOM 1558 C C . LEU A 1 189 ? 8.040 6.368 12.198 1.00 98.19 189 LEU A C 1
ATOM 1560 O O . LEU A 1 189 ? 8.721 7.317 12.585 1.00 98.19 189 LEU A O 1
ATOM 1564 N N . LYS A 1 190 ? 8.610 5.250 11.721 1.00 97.50 190 LYS A N 1
ATOM 1565 C CA . LYS A 1 190 ? 10.069 5.119 11.518 1.00 97.50 190 LYS A CA 1
ATOM 1566 C C . LYS A 1 190 ? 10.616 6.050 10.432 1.00 97.50 190 LYS A C 1
ATOM 1568 O O . LYS A 1 190 ? 11.818 6.304 10.388 1.00 97.50 190 LYS A O 1
ATOM 1573 N N . ARG A 1 191 ? 9.760 6.545 9.536 1.00 97.94 191 ARG A N 1
ATOM 1574 C CA . ARG A 1 191 ? 10.105 7.508 8.480 1.00 97.94 191 ARG A CA 1
ATOM 1575 C C . ARG A 1 191 ? 9.320 8.789 8.710 1.00 97.94 191 ARG A C 1
ATOM 1577 O O . ARG A 1 191 ? 8.162 8.724 9.094 1.00 97.94 191 ARG A O 1
ATOM 1584 N N . SER A 1 192 ? 9.921 9.944 8.436 1.00 98.31 192 SER A N 1
ATOM 1585 C CA . SER A 1 192 ? 9.270 11.239 8.656 1.00 98.31 192 SER A CA 1
ATOM 1586 C C . SER A 1 192 ? 8.071 11.470 7.727 1.00 98.31 192 SER A C 1
ATOM 1588 O O . SER A 1 192 ? 7.990 10.937 6.620 1.00 98.31 192 SER A O 1
ATOM 1590 N N . LYS A 1 193 ? 7.166 12.373 8.119 1.00 98.62 193 LYS A N 1
ATOM 1591 C CA . LYS A 1 193 ? 6.098 12.865 7.231 1.00 98.62 193 LYS A CA 1
ATOM 1592 C C . LYS A 1 193 ? 6.653 13.419 5.912 1.00 98.62 193 LYS A C 1
ATOM 1594 O O . LYS A 1 193 ? 6.032 13.268 4.859 1.00 98.62 193 LYS A O 1
ATOM 1599 N N . GLU A 1 194 ? 7.818 14.060 5.974 1.00 98.62 194 GLU A N 1
ATOM 1600 C CA . GLU A 1 194 ? 8.512 14.613 4.813 1.00 98.62 194 GLU A CA 1
ATOM 1601 C C . GLU A 1 194 ? 8.971 13.517 3.845 1.00 98.62 194 GLU A C 1
ATOM 1603 O O . GLU A 1 194 ? 8.759 13.658 2.643 1.00 98.62 194 GLU A O 1
ATOM 1608 N N . PHE A 1 195 ? 9.491 12.391 4.348 1.00 98.69 195 PHE A N 1
ATOM 1609 C CA . PHE A 1 195 ? 9.828 11.228 3.521 1.00 98.69 195 PHE A CA 1
ATOM 1610 C C . PHE A 1 195 ? 8.627 10.780 2.678 1.00 98.69 195 PHE A C 1
ATOM 1612 O O . PHE A 1 195 ? 8.735 10.694 1.456 1.00 98.69 195 PHE A O 1
ATOM 1619 N N . TYR A 1 196 ? 7.459 10.585 3.300 1.00 98.62 196 TYR A N 1
ATOM 1620 C CA . TYR A 1 196 ? 6.246 10.178 2.579 1.00 98.62 196 TYR A CA 1
ATOM 1621 C C . TYR A 1 196 ? 5.764 11.245 1.594 1.00 98.62 196 TYR A C 1
ATOM 1623 O O . TYR A 1 196 ? 5.313 10.920 0.496 1.00 98.62 196 TYR A O 1
ATOM 1631 N N . SER A 1 197 ? 5.889 12.520 1.965 1.00 98.44 197 SER A N 1
ATOM 1632 C CA . SER A 1 197 ? 5.513 13.651 1.109 1.00 98.44 197 SER A CA 1
ATOM 1633 C C . SER A 1 197 ? 6.382 13.709 -0.148 1.00 98.44 197 SER A C 1
ATOM 1635 O O . SER A 1 197 ? 5.858 13.808 -1.258 1.00 98.44 197 SER A O 1
ATOM 1637 N N . ASN A 1 198 ? 7.697 13.553 0.007 1.00 98.44 198 ASN A N 1
ATOM 1638 C CA . ASN A 1 198 ? 8.647 13.513 -1.100 1.00 98.44 198 ASN A CA 1
ATOM 1639 C C . ASN A 1 198 ? 8.456 12.259 -1.962 1.00 98.44 198 ASN A C 1
ATOM 1641 O O . ASN A 1 198 ? 8.481 12.359 -3.190 1.00 98.44 198 ASN A O 1
ATOM 1645 N N . LEU A 1 199 ? 8.187 11.104 -1.345 1.00 98.06 199 LEU A N 1
ATOM 1646 C CA . LEU A 1 199 ? 7.914 9.855 -2.058 1.00 98.06 199 LEU A CA 1
ATOM 1647 C C . LEU A 1 199 ? 6.644 9.960 -2.910 1.00 98.06 199 LEU A C 1
ATOM 1649 O O . LEU A 1 199 ? 6.635 9.533 -4.062 1.00 98.06 199 LEU A O 1
ATOM 1653 N N . ARG A 1 200 ? 5.599 10.608 -2.386 1.00 97.50 200 ARG A N 1
ATOM 1654 C CA . ARG A 1 200 ? 4.354 10.887 -3.115 1.00 97.50 200 ARG A CA 1
ATOM 1655 C C . ARG A 1 200 ? 4.570 11.849 -4.275 1.00 97.50 200 ARG A C 1
ATOM 1657 O O . ARG A 1 200 ? 4.068 11.622 -5.368 1.00 97.50 200 ARG A O 1
ATOM 1664 N N . ILE A 1 201 ? 5.332 12.921 -4.060 1.00 96.75 201 ILE A N 1
ATOM 1665 C CA . ILE A 1 201 ? 5.694 13.857 -5.133 1.00 96.75 201 ILE A CA 1
ATOM 1666 C C . ILE A 1 201 ? 6.467 13.123 -6.232 1.00 96.75 201 ILE A C 1
ATOM 16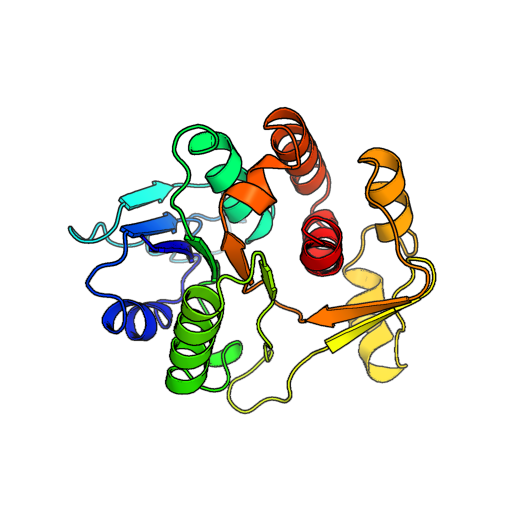68 O O . ILE A 1 201 ? 6.208 13.334 -7.414 1.00 96.75 201 ILE A O 1
ATOM 1672 N N . TRP A 1 202 ? 7.406 12.254 -5.862 1.00 97.00 202 TRP A N 1
ATOM 1673 C CA . TRP A 1 202 ? 8.158 11.447 -6.815 1.00 97.00 202 TRP A CA 1
ATOM 1674 C C . TRP A 1 202 ? 7.267 10.458 -7.573 1.00 97.00 202 TRP A C 1
ATOM 1676 O O . TRP A 1 202 ? 7.392 10.350 -8.794 1.00 97.00 202 TRP A O 1
ATOM 1686 N N . SER A 1 203 ? 6.332 9.788 -6.897 1.00 94.75 203 SER A N 1
ATOM 1687 C CA . SER A 1 203 ? 5.494 8.753 -7.514 1.00 94.75 203 SER A CA 1
ATOM 1688 C C . SER A 1 203 ? 4.555 9.290 -8.595 1.00 94.75 203 SER A C 1
ATOM 1690 O O . SER A 1 203 ? 4.265 8.583 -9.555 1.00 94.75 203 SER A O 1
ATOM 1692 N N . ILE A 1 204 ? 4.120 10.549 -8.488 1.00 93.00 204 ILE A N 1
ATOM 1693 C CA . ILE A 1 204 ? 3.229 11.182 -9.474 1.00 93.00 204 ILE A CA 1
ATOM 1694 C C . ILE A 1 204 ? 3.970 11.918 -10.602 1.00 93.00 204 ILE A C 1
ATOM 1696 O O . ILE A 1 204 ? 3.329 12.334 -11.566 1.00 93.00 204 ILE A O 1
ATOM 1700 N N . LYS A 1 205 ? 5.297 12.102 -10.507 1.00 92.81 205 LYS A N 1
ATOM 1701 C CA . LYS A 1 205 ? 6.100 12.780 -11.549 1.00 92.81 205 LYS A CA 1
ATOM 1702 C C . LYS A 1 205 ? 6.204 11.973 -12.843 1.00 92.81 205 LYS A C 1
ATOM 1704 O O . LYS A 1 205 ? 6.352 12.562 -13.909 1.00 92.81 205 LYS A O 1
ATOM 1709 N N . ASN A 1 206 ? 6.153 10.650 -12.744 1.00 90.38 206 ASN A N 1
ATOM 1710 C CA . ASN A 1 206 ? 6.180 9.733 -13.874 1.00 90.38 206 ASN A CA 1
ATOM 1711 C C . ASN A 1 206 ? 5.105 8.667 -13.639 1.00 90.38 206 ASN A C 1
ATOM 1713 O O . ASN A 1 206 ? 5.055 8.054 -12.575 1.00 90.38 206 ASN A O 1
ATOM 1717 N N . ASP A 1 207 ? 4.251 8.442 -14.631 1.00 85.88 207 ASP A N 1
ATOM 1718 C CA . ASP A 1 207 ? 3.144 7.484 -14.589 1.00 85.88 207 ASP A CA 1
ATOM 1719 C C . ASP A 1 207 ? 3.594 6.018 -14.652 1.00 85.88 207 ASP A C 1
ATOM 1721 O O . ASP A 1 207 ? 2.773 5.127 -14.832 1.00 85.88 207 ASP A O 1
ATOM 1725 N N . LYS A 1 208 ? 4.883 5.745 -14.487 1.00 90.12 208 LYS A N 1
ATOM 1726 C CA . LYS A 1 208 ? 5.427 4.410 -14.242 1.00 90.12 208 LYS A CA 1
ATOM 1727 C C . LYS A 1 208 ? 6.010 4.251 -12.839 1.00 90.12 208 LYS A C 1
ATOM 1729 O O . LYS A 1 208 ? 6.236 3.131 -12.393 1.00 90.12 208 LYS A O 1
ATOM 1734 N N . ASN A 1 209 ? 6.213 5.342 -12.095 1.00 93.50 209 ASN A N 1
ATOM 1735 C CA . ASN A 1 209 ? 6.825 5.284 -10.762 1.00 93.50 209 ASN A CA 1
ATOM 1736 C C . ASN A 1 209 ? 5.947 4.563 -9.728 1.00 93.50 209 ASN A C 1
ATOM 1738 O O . ASN A 1 209 ? 6.474 3.990 -8.780 1.00 93.50 209 ASN A O 1
ATOM 1742 N N . TYR A 1 210 ? 4.623 4.552 -9.891 1.00 88.50 210 TYR A N 1
ATOM 1743 C CA . TYR A 1 210 ? 3.748 3.819 -8.969 1.00 88.50 210 TYR A CA 1
ATOM 1744 C C . TYR A 1 210 ? 3.936 2.293 -9.063 1.00 88.50 210 TYR A C 1
ATOM 1746 O O . TYR A 1 210 ? 3.785 1.619 -8.052 1.00 88.50 210 TYR A O 1
ATOM 1754 N N . TRP A 1 211 ? 4.348 1.753 -10.220 1.00 89.00 211 TRP A N 1
ATOM 1755 C CA . TRP A 1 211 ? 4.700 0.332 -10.346 1.00 89.00 211 TRP A CA 1
ATOM 1756 C C . TRP A 1 211 ? 5.965 -0.005 -9.558 1.00 89.00 211 TRP A C 1
ATOM 1758 O O . TRP A 1 211 ? 6.072 -1.080 -8.981 1.00 89.00 211 TRP A O 1
ATOM 1768 N N . VAL A 1 212 ? 6.911 0.937 -9.476 1.00 93.12 212 VAL A N 1
ATOM 1769 C CA . VAL A 1 212 ? 8.094 0.779 -8.621 1.00 93.12 212 VAL A CA 1
ATOM 1770 C C . VAL A 1 212 ? 7.667 0.666 -7.155 1.00 93.12 212 VAL A C 1
ATOM 1772 O O . VAL A 1 212 ? 8.201 -0.172 -6.437 1.00 93.12 212 VAL A O 1
ATOM 1775 N N . LEU A 1 213 ? 6.688 1.470 -6.714 1.00 93.81 213 LEU A N 1
ATOM 1776 C CA . LEU A 1 213 ? 6.186 1.427 -5.335 1.00 93.81 213 LEU A CA 1
ATOM 1777 C C . LEU A 1 213 ? 5.567 0.078 -4.971 1.00 93.81 213 LEU A C 1
ATOM 1779 O O . LEU A 1 213 ? 5.853 -0.427 -3.887 1.00 93.81 213 LEU A O 1
ATOM 1783 N N . GLU A 1 214 ? 4.820 -0.538 -5.889 1.00 89.56 214 GLU A N 1
ATOM 1784 C CA . GLU A 1 214 ? 4.289 -1.897 -5.721 1.00 89.56 214 GLU A CA 1
ATOM 1785 C C . GLU A 1 214 ? 5.389 -2.909 -5.354 1.00 89.56 214 GLU A C 1
ATOM 1787 O O . GLU A 1 214 ? 5.162 -3.802 -4.542 1.00 89.56 214 GLU A O 1
ATOM 1792 N N . TYR A 1 215 ? 6.602 -2.724 -5.885 1.00 91.62 215 TYR A N 1
ATOM 1793 C CA . TYR A 1 215 ? 7.737 -3.623 -5.669 1.00 91.62 215 TYR A CA 1
ATOM 1794 C C . TYR A 1 215 ? 8.601 -3.291 -4.454 1.00 91.62 215 TYR A C 1
ATOM 1796 O O . TYR A 1 215 ? 9.453 -4.100 -4.076 1.00 91.62 215 TYR A O 1
ATOM 1804 N N . ILE A 1 216 ? 8.431 -2.113 -3.850 1.00 94.69 216 ILE A N 1
ATOM 1805 C CA . ILE A 1 216 ? 9.287 -1.667 -2.744 1.00 94.69 216 ILE A CA 1
ATOM 1806 C C . ILE A 1 216 ? 8.540 -1.420 -1.438 1.00 94.69 216 ILE A C 1
ATOM 1808 O O . ILE A 1 216 ? 9.198 -1.142 -0.438 1.00 94.69 216 ILE A O 1
ATOM 1812 N N . TRP A 1 217 ? 7.208 -1.559 -1.386 1.00 95.94 217 TRP A N 1
ATOM 1813 C CA . TRP A 1 217 ? 6.457 -1.409 -0.129 1.00 95.94 217 TRP A CA 1
ATOM 1814 C C . TRP A 1 217 ? 7.064 -2.226 1.006 1.00 95.94 217 TRP A C 1
ATOM 1816 O O . TRP A 1 217 ? 7.288 -1.705 2.095 1.00 95.94 217 TRP A O 1
ATOM 1826 N N . LYS A 1 218 ? 7.424 -3.478 0.714 1.00 94.31 218 LYS A N 1
ATOM 1827 C CA . LYS A 1 218 ? 8.073 -4.367 1.674 1.00 94.31 218 LYS A CA 1
ATOM 1828 C C . LYS A 1 218 ? 9.372 -3.795 2.233 1.00 94.31 218 LYS A C 1
ATOM 1830 O O . LYS A 1 218 ? 9.553 -3.819 3.437 1.00 94.31 218 LYS A O 1
ATOM 1835 N N . ILE A 1 219 ? 10.253 -3.248 1.399 1.00 95.88 219 ILE A N 1
ATOM 1836 C CA . ILE A 1 219 ? 11.555 -2.731 1.857 1.00 95.88 219 ILE A CA 1
ATOM 1837 C C . ILE A 1 219 ? 11.479 -1.302 2.417 1.00 95.88 219 ILE A C 1
ATOM 1839 O O . ILE A 1 219 ? 12.393 -0.861 3.106 1.00 95.88 219 ILE A O 1
ATOM 1843 N N . ILE A 1 220 ? 10.386 -0.570 2.169 1.00 96.81 220 ILE A N 1
ATOM 1844 C CA . ILE A 1 220 ? 10.105 0.695 2.868 1.00 96.81 220 ILE A CA 1
ATOM 1845 C C . ILE A 1 220 ? 9.792 0.432 4.351 1.00 96.81 220 ILE A C 1
ATOM 1847 O O . ILE A 1 220 ? 10.158 1.249 5.199 1.00 96.81 220 ILE A O 1
ATOM 1851 N N . PHE A 1 221 ? 9.124 -0.688 4.652 1.00 95.00 221 PHE A N 1
ATOM 1852 C CA . PHE A 1 221 ? 8.547 -1.005 5.965 1.00 95.00 221 PHE A CA 1
ATOM 1853 C C . PHE A 1 221 ? 9.173 -2.227 6.666 1.00 95.00 221 PHE A C 1
ATOM 1855 O O . PHE A 1 221 ? 8.567 -2.774 7.592 1.00 95.00 221 PHE A O 1
ATOM 1862 N N . VAL A 1 222 ? 10.372 -2.652 6.254 1.00 83.44 222 VAL A N 1
ATOM 1863 C CA . VAL A 1 222 ? 11.162 -3.725 6.892 1.00 83.44 222 VAL A CA 1
ATOM 1864 C C . VAL A 1 222 ? 12.491 -3.175 7.389 1.00 83.44 222 VAL A C 1
ATOM 1866 O O . VAL A 1 222 ? 13.120 -2.380 6.656 1.00 83.44 222 VAL A O 1
#